Protein AF-A0A7J6T5X6-F1 (afdb_monomer_lite)

Organism: Perkinsus olseni (NCBI:txid32597)

Radius of gyration: 28.52 Å; chains: 1; bounding box: 57×106×57 Å

Secondary structure (DSSP, 8-state):
------------------PPEEEEEEEEEETTEE--GGGHHHHHHHTT----HHHHHHHHHS-EEEEGGGTEEEEEEETTTB-HHHHHHHHHHHHHHHT-EEEEEE-GGGT----S--SSS-TTGGG-HHHHHTTHHHHHHHHGGG--S-------SS---TTSTTTGGGGGTS----EEEEE-TTS-EEEEE--

InterPro domains:
  IPR036852 Peptidase S8/S53 domain superfamily [SSF52743] (63-169)

Sequence (195 aa):
MRISTIPVFSLASLIGASTPTTDTIVSIKSGTHDVDIRRLPQMLRNAGMIPDQKIASFLDTVEITALEYVHSQVVQTLASAIDSDALCKFVTVASSKLSLQSECGEDISGQVQFDDDLDVDDPDARYQKHWKWMDMGEVWQLALPHVTREVKLAVLDSGIDWADRDFAPLKRTLRRRRVVATWMEDGTFSRTRRI

Foldseek 3Di:
DDDDDDPPPPPPDPPPPPQDFWKKKKFKDDPPDTDDLLCLCVLCVVLVHHADPLVNVQSVPWDWDDPPVVRIIITGDGPVRAHQVNSQVRVVVSCVSNVMDMDMDIPCVVVPPDDLDLVDPDPCSSVVVVCVVVNVSVVCVVCVVVPPDDDDDDDDDPDDDCVDPVNVVVVVVPDDQPFDWDQDPVRDTDTDRDD

Structure (mmCIF, N/CA/C/O backbone):
data_AF-A0A7J6T5X6-F1
#
_entry.id   AF-A0A7J6T5X6-F1
#
loop_
_atom_site.group_PDB
_atom_site.id
_atom_site.type_symbol
_atom_site.label_atom_id
_atom_site.label_alt_id
_atom_site.label_comp_id
_atom_site.label_asym_id
_atom_site.label_entity_id
_atom_site.label_seq_id
_atom_site.pdbx_PDB_ins_code
_atom_site.Cartn_x
_atom_site.Cartn_y
_atom_site.Cartn_z
_atom_site.occupancy
_atom_site.B_iso_or_equiv
_atom_site.auth_seq_id
_atom_site.auth_comp_id
_atom_site.auth_asym_id
_atom_site.auth_atom_id
_atom_site.pdbx_PDB_model_num
ATOM 1 N N . MET A 1 1 ? -28.324 67.724 0.651 1.00 30.80 1 MET A N 1
ATOM 2 C CA . MET A 1 1 ? -28.355 67.257 -0.751 1.00 30.80 1 MET A CA 1
ATOM 3 C C . MET A 1 1 ? -27.178 66.304 -0.932 1.00 30.80 1 MET A C 1
ATOM 5 O O . MET A 1 1 ? -26.057 66.719 -0.697 1.00 30.80 1 MET A O 1
ATOM 9 N N . ARG A 1 2 ? -27.483 65.033 -1.238 1.00 29.81 2 ARG A N 1
ATOM 10 C CA . ARG A 1 2 ? -26.593 63.882 -1.511 1.00 29.81 2 ARG A CA 1
ATOM 11 C C . ARG A 1 2 ? -25.606 63.456 -0.411 1.00 29.81 2 ARG A C 1
ATOM 13 O O . ARG A 1 2 ? -24.424 63.761 -0.439 1.00 29.81 2 ARG A O 1
ATOM 20 N N . ILE A 1 3 ? -26.130 62.623 0.487 1.00 35.59 3 ILE A N 1
ATOM 21 C CA . ILE A 1 3 ? -25.376 61.554 1.150 1.00 35.59 3 ILE A CA 1
ATOM 22 C C . ILE A 1 3 ? -25.027 60.532 0.056 1.00 35.59 3 ILE A C 1
ATOM 24 O O . ILE A 1 3 ? -25.925 60.029 -0.615 1.00 35.59 3 ILE A O 1
ATOM 28 N N . SER A 1 4 ? -23.743 60.267 -0.176 1.00 30.16 4 SER A N 1
ATOM 29 C CA . SER A 1 4 ? -23.284 59.121 -0.968 1.00 30.16 4 SER A CA 1
ATOM 30 C C . SER A 1 4 ? -22.487 58.215 -0.047 1.00 30.16 4 SER A C 1
ATOM 32 O O . SER A 1 4 ? -21.319 58.449 0.239 1.00 30.16 4 SER A O 1
ATOM 34 N N . THR A 1 5 ? -23.179 57.207 0.468 1.00 34.78 5 THR A N 1
ATOM 35 C CA . THR A 1 5 ? -22.608 56.025 1.106 1.00 34.78 5 THR A CA 1
ATOM 36 C C . THR A 1 5 ? -21.855 55.220 0.056 1.00 34.78 5 THR A C 1
ATOM 38 O O . THR A 1 5 ? -22.472 54.653 -0.844 1.00 34.78 5 THR A O 1
ATOM 41 N N . ILE A 1 6 ? -20.531 55.167 0.172 1.00 34.22 6 ILE A N 1
ATOM 42 C CA . ILE A 1 6 ? -19.707 54.166 -0.507 1.00 34.22 6 ILE A CA 1
ATOM 43 C C . ILE A 1 6 ? -19.659 52.957 0.437 1.00 34.22 6 ILE A C 1
ATOM 45 O O . ILE A 1 6 ? -19.122 53.095 1.539 1.00 34.22 6 ILE A O 1
ATOM 49 N N . PRO A 1 7 ? -20.221 51.790 0.079 1.00 34.72 7 PRO A N 1
ATOM 50 C CA . PRO A 1 7 ? -19.958 50.582 0.835 1.00 34.72 7 PRO A CA 1
ATOM 51 C C . PRO A 1 7 ? -18.508 50.187 0.562 1.00 34.72 7 PRO A C 1
ATOM 53 O O . PRO A 1 7 ? -18.144 49.799 -0.548 1.00 34.72 7 PRO A O 1
ATOM 56 N N . VAL A 1 8 ? -17.669 50.311 1.587 1.00 31.62 8 VAL A N 1
ATOM 57 C CA . VAL A 1 8 ? -16.388 49.613 1.639 1.00 31.62 8 VAL A CA 1
ATOM 58 C C . VAL A 1 8 ? -16.733 48.128 1.690 1.00 31.62 8 VAL A C 1
ATOM 60 O O . VAL A 1 8 ? -17.045 47.588 2.750 1.00 31.62 8 VAL A O 1
ATOM 63 N N . PHE A 1 9 ? -16.741 47.472 0.529 1.00 29.73 9 PHE A N 1
ATOM 64 C CA . PHE A 1 9 ? -16.653 46.020 0.453 1.00 29.73 9 PHE A CA 1
ATOM 65 C C . PHE A 1 9 ? -15.278 45.640 0.995 1.00 29.73 9 PHE A C 1
ATOM 67 O O . PHE A 1 9 ? -14.292 45.563 0.266 1.00 29.73 9 PHE A O 1
ATOM 74 N N . SER A 1 10 ? -15.206 45.471 2.313 1.00 30.78 10 SER A N 1
ATOM 75 C 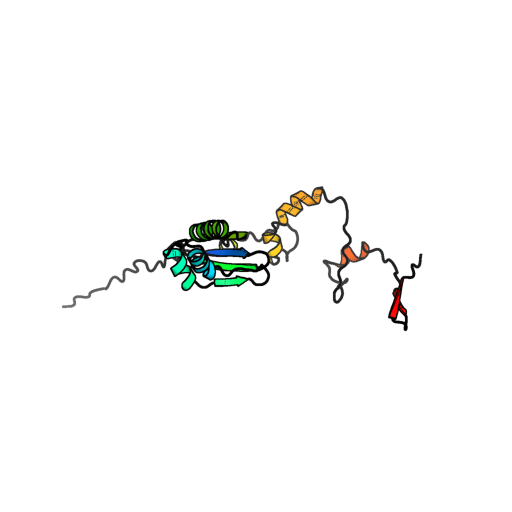CA . SER A 1 10 ? -14.092 44.793 2.944 1.00 30.78 10 SER A CA 1
ATOM 76 C C . SER A 1 10 ? -14.162 43.346 2.465 1.00 30.78 10 SER A C 1
ATOM 78 O O . SER A 1 10 ? -15.004 42.575 2.927 1.00 30.78 10 SER A O 1
ATOM 80 N N . LEU A 1 11 ? -13.313 42.996 1.493 1.00 30.86 11 LEU A N 1
ATOM 81 C CA . LEU A 1 11 ? -12.904 41.621 1.203 1.00 30.86 11 LEU A CA 1
ATOM 82 C C . LEU A 1 11 ? -12.130 41.094 2.428 1.00 30.86 11 LEU A C 1
ATOM 84 O O . LEU A 1 11 ? -10.931 40.837 2.386 1.00 30.86 11 LEU A O 1
ATOM 88 N N . ALA A 1 12 ? -12.812 40.997 3.565 1.00 30.41 12 ALA A N 1
ATOM 89 C CA . ALA A 1 12 ? -12.310 40.321 4.737 1.00 30.41 12 ALA A CA 1
ATOM 90 C C . ALA A 1 12 ? -12.535 38.826 4.510 1.00 30.41 12 ALA A C 1
ATOM 92 O O . ALA A 1 12 ? -13.627 38.303 4.706 1.00 30.41 12 ALA A O 1
ATOM 93 N N . SER A 1 13 ? -11.468 38.170 4.062 1.00 32.34 13 SER A N 1
ATOM 94 C CA . SER A 1 13 ? -11.168 36.778 4.384 1.00 32.34 13 SER A CA 1
ATOM 95 C C . SER A 1 13 ? -12.252 35.747 4.062 1.00 32.34 13 SER A C 1
ATOM 97 O O . SER A 1 13 ? -12.704 35.013 4.932 1.00 32.34 13 SER A O 1
ATOM 99 N N . LEU A 1 14 ? -12.533 35.564 2.772 1.00 29.58 14 LEU A N 1
ATOM 100 C CA . LEU A 1 14 ? -12.745 34.213 2.238 1.00 29.58 14 LEU A CA 1
ATOM 101 C C . LEU A 1 14 ? -11.379 33.616 1.869 1.00 29.58 14 LEU A C 1
ATOM 103 O O . LEU A 1 14 ? -11.137 33.193 0.744 1.00 29.58 14 LEU A O 1
ATOM 107 N N . ILE A 1 15 ? -10.462 33.602 2.839 1.00 31.55 15 ILE A N 1
ATOM 108 C CA . ILE A 1 15 ? -9.437 32.567 2.867 1.00 31.55 15 ILE A CA 1
ATOM 109 C C . ILE A 1 15 ? -10.215 31.360 3.366 1.00 31.55 15 ILE A C 1
ATOM 111 O O . ILE A 1 15 ? -10.399 31.180 4.569 1.00 31.55 15 ILE A O 1
ATOM 115 N N . GLY A 1 16 ? -10.762 30.584 2.431 1.00 31.61 16 GLY A N 1
ATOM 116 C CA . GLY A 1 16 ? -11.035 29.190 2.720 1.00 31.61 16 GLY A CA 1
ATOM 117 C C . GLY A 1 16 ? -9.695 28.617 3.139 1.00 31.61 16 GLY A C 1
ATOM 118 O O . GLY A 1 16 ? -8.850 28.351 2.290 1.00 31.61 16 GLY A O 1
ATOM 119 N N . ALA A 1 17 ? -9.456 28.536 4.447 1.00 31.77 17 ALA A N 1
ATOM 120 C CA . ALA A 1 17 ? -8.435 27.663 4.972 1.00 31.77 17 ALA A CA 1
ATOM 121 C C . ALA A 1 17 ? -8.877 26.281 4.506 1.00 31.77 17 ALA A C 1
ATOM 123 O O . ALA A 1 17 ? -9.771 25.678 5.097 1.00 31.77 17 ALA A O 1
ATOM 124 N N . SER A 1 18 ? -8.347 25.844 3.365 1.00 33.41 18 SER A N 1
ATOM 125 C CA . SER A 1 18 ? -8.392 24.457 2.956 1.00 33.41 18 SER A CA 1
ATOM 126 C C . SER A 1 18 ? -7.649 23.723 4.059 1.00 33.41 18 SER A C 1
ATOM 128 O O . SER A 1 18 ? -6.421 23.658 4.055 1.00 33.41 18 SER A O 1
ATOM 130 N N . THR A 1 19 ? -8.381 23.288 5.085 1.00 42.16 19 THR A N 1
ATOM 131 C CA . THR A 1 19 ? -7.859 22.319 6.036 1.00 42.16 19 THR A CA 1
ATOM 132 C C . THR A 1 19 ? -7.381 21.158 5.180 1.00 42.16 19 THR A C 1
ATOM 134 O O . THR A 1 19 ? -8.200 20.659 4.403 1.00 42.16 19 THR A O 1
ATOM 137 N N . PRO A 1 20 ? -6.088 20.803 5.220 1.00 52.34 20 PRO A N 1
ATOM 138 C CA . PRO A 1 20 ? -5.569 19.763 4.351 1.00 52.34 20 PRO A CA 1
ATOM 139 C C . PRO A 1 20 ? -6.393 18.499 4.602 1.00 52.34 20 PRO A C 1
ATOM 141 O O . PRO A 1 20 ? -6.470 18.020 5.734 1.00 52.34 20 PRO A O 1
ATOM 144 N N . THR A 1 21 ? -7.096 18.032 3.570 1.00 55.06 21 THR A N 1
ATOM 145 C CA . THR A 1 21 ? -7.598 16.661 3.536 1.00 55.06 21 THR A CA 1
ATOM 146 C C . THR A 1 21 ? -6.375 15.783 3.380 1.00 55.06 21 THR A C 1
ATOM 148 O O . THR A 1 21 ? -5.606 15.969 2.435 1.00 55.06 21 THR A O 1
ATOM 151 N N . THR A 1 22 ? -6.169 14.882 4.325 1.00 69.44 22 THR A N 1
ATOM 152 C CA . THR A 1 22 ? -5.096 13.897 4.272 1.00 69.44 22 THR A CA 1
ATOM 153 C C . THR A 1 22 ? -5.745 12.536 4.171 1.00 69.44 22 THR A C 1
ATOM 155 O O . THR A 1 22 ? -6.665 12.205 4.918 1.00 69.44 22 THR A O 1
ATOM 158 N N . ASP A 1 23 ? -5.315 11.752 3.202 1.00 82.50 23 ASP A N 1
ATOM 159 C CA . ASP A 1 23 ? -5.794 10.389 3.069 1.00 82.50 23 ASP A CA 1
ATOM 160 C C . ASP A 1 23 ? -5.061 9.524 4.104 1.00 82.50 23 ASP A C 1
ATOM 162 O O . ASP A 1 23 ? -3.901 9.765 4.421 1.00 82.50 23 ASP A O 1
ATOM 166 N N . THR A 1 24 ? -5.738 8.544 4.694 1.00 84.12 24 THR A N 1
ATOM 167 C CA . THR A 1 24 ? -5.127 7.562 5.598 1.00 84.12 24 THR A CA 1
ATOM 168 C C . THR A 1 24 ? -5.343 6.182 5.015 1.00 84.12 24 THR A C 1
ATOM 170 O O . THR A 1 24 ? -6.481 5.756 4.811 1.00 84.12 24 THR A O 1
ATOM 173 N N . ILE A 1 25 ? -4.253 5.465 4.762 1.00 85.50 25 ILE A N 1
ATOM 174 C CA . ILE A 1 25 ? -4.289 4.092 4.269 1.00 85.50 25 ILE A CA 1
ATOM 175 C C . ILE A 1 25 ? -4.360 3.154 5.466 1.00 85.50 25 ILE A C 1
ATOM 177 O O . ILE A 1 25 ? -3.556 3.238 6.394 1.00 85.50 25 ILE A O 1
ATOM 181 N N . VAL A 1 26 ? -5.315 2.232 5.426 1.00 86.19 26 VAL A N 1
ATOM 182 C CA . VAL A 1 26 ? -5.559 1.248 6.475 1.00 86.19 26 VAL A CA 1
ATOM 183 C C . VAL A 1 26 ? -5.694 -0.145 5.870 1.00 86.19 26 VAL A C 1
ATOM 185 O O . VAL A 1 26 ? -6.572 -0.390 5.046 1.00 86.19 26 VAL A O 1
ATOM 188 N N . SER A 1 27 ? -4.876 -1.088 6.326 1.00 90.19 27 SER A N 1
ATOM 189 C CA . SER A 1 27 ? -5.046 -2.521 6.073 1.00 90.19 27 SER A CA 1
ATOM 190 C C . SER A 1 27 ? -5.386 -3.224 7.381 1.00 90.19 27 SER A C 1
ATOM 192 O O . SER A 1 27 ? -4.737 -2.996 8.399 1.00 90.19 27 SER A O 1
ATOM 194 N N . ILE A 1 28 ? -6.419 -4.069 7.382 1.00 90.94 28 ILE A N 1
ATOM 195 C CA . ILE A 1 28 ? -6.827 -4.852 8.555 1.00 90.94 28 ILE A CA 1
ATOM 196 C C . ILE A 1 28 ? -7.161 -6.260 8.084 1.00 90.94 28 ILE A C 1
ATOM 198 O O . ILE A 1 28 ? -7.949 -6.428 7.154 1.00 90.94 28 ILE A O 1
ATOM 202 N N . LYS A 1 29 ? -6.607 -7.275 8.748 1.00 90.56 29 LYS A N 1
ATOM 203 C CA . LYS A 1 29 ? -6.799 -8.682 8.398 1.00 90.56 29 LYS A CA 1
ATOM 204 C C . LYS A 1 29 ? -7.219 -9.534 9.586 1.00 90.56 29 LYS A C 1
ATOM 206 O O . LYS A 1 29 ? -6.681 -9.429 10.690 1.00 90.56 29 LYS A O 1
ATOM 211 N N . SER A 1 30 ? -8.155 -10.441 9.319 1.00 90.56 30 SER A N 1
ATOM 212 C CA . SER A 1 30 ? -8.512 -11.567 10.182 1.00 90.56 30 SER A CA 1
ATOM 213 C C . SER A 1 30 ? -8.076 -12.864 9.500 1.00 90.56 30 SER A C 1
ATOM 215 O O . SER A 1 30 ? -8.749 -13.388 8.605 1.00 90.56 30 SER A O 1
ATOM 217 N N . GLY A 1 31 ? -6.891 -13.355 9.870 1.00 87.62 31 GLY A N 1
ATOM 218 C CA . GLY A 1 31 ? -6.226 -14.420 9.119 1.00 87.62 31 GLY A CA 1
ATOM 219 C C . GLY A 1 31 ? -5.928 -13.959 7.690 1.00 87.62 31 GLY A C 1
ATOM 220 O O . GLY A 1 31 ? -5.160 -13.025 7.493 1.00 87.62 31 GLY A O 1
ATOM 221 N N . THR A 1 32 ? -6.553 -14.596 6.698 1.00 83.00 32 THR A N 1
ATOM 222 C CA . THR A 1 32 ? -6.400 -14.266 5.269 1.00 83.00 32 THR A CA 1
ATOM 223 C C . THR A 1 32 ? -7.483 -13.332 4.721 1.00 83.00 32 THR A C 1
ATOM 225 O O . THR A 1 32 ? -7.476 -13.057 3.526 1.00 83.00 32 THR A O 1
ATOM 228 N N . HIS A 1 33 ? -8.437 -12.892 5.547 1.00 88.19 33 HIS A N 1
ATOM 229 C CA . HIS A 1 33 ? -9.576 -12.087 5.100 1.00 88.19 33 HIS A CA 1
ATOM 230 C C . HIS A 1 33 ? -9.387 -10.619 5.454 1.00 88.19 33 HIS A C 1
ATOM 232 O O . HIS A 1 33 ? -9.092 -10.299 6.609 1.00 88.19 33 HIS A O 1
ATOM 238 N N . ASP A 1 34 ? -9.639 -9.744 4.486 1.00 88.69 34 ASP A N 1
ATOM 239 C CA . ASP A 1 34 ? -9.639 -8.302 4.702 1.00 88.69 34 ASP A CA 1
ATOM 240 C C . ASP A 1 34 ? -10.857 -7.885 5.536 1.00 88.69 34 ASP A C 1
ATOM 242 O O . ASP A 1 34 ? -11.972 -8.395 5.377 1.00 88.69 34 ASP A O 1
ATOM 246 N N . VAL A 1 35 ? -10.632 -6.957 6.462 1.00 92.75 35 VAL A N 1
ATOM 247 C CA . VAL A 1 35 ? -11.652 -6.424 7.363 1.00 92.75 35 VAL A CA 1
ATOM 248 C C . VAL A 1 35 ? -11.910 -4.967 7.010 1.00 92.75 35 VAL A C 1
ATOM 250 O O . VAL A 1 35 ? -11.031 -4.115 7.118 1.00 92.75 35 VAL A O 1
ATOM 253 N N . ASP A 1 36 ? -13.153 -4.676 6.635 1.00 93.75 36 ASP A N 1
ATOM 254 C CA . ASP A 1 36 ? -13.621 -3.302 6.460 1.00 93.75 36 ASP A CA 1
ATOM 255 C C . ASP A 1 36 ? -13.500 -2.535 7.790 1.00 93.75 36 ASP A C 1
ATOM 257 O O . ASP A 1 36 ? -14.009 -2.983 8.827 1.00 93.75 36 ASP A O 1
ATOM 261 N N . ILE A 1 37 ? -12.826 -1.383 7.766 1.00 94.88 37 ILE A N 1
ATOM 262 C CA . ILE A 1 37 ? -12.589 -0.550 8.952 1.00 94.88 37 ILE A CA 1
ATOM 263 C C . ILE A 1 37 ? -13.902 -0.101 9.617 1.00 94.88 37 ILE A C 1
ATOM 265 O O . ILE A 1 37 ? -13.965 -0.017 10.847 1.00 94.88 37 ILE A O 1
ATOM 269 N N . ARG A 1 38 ? -14.990 0.070 8.849 1.00 95.31 38 ARG A N 1
ATOM 270 C CA . ARG A 1 38 ? -16.336 0.394 9.363 1.00 95.31 38 ARG A CA 1
ATOM 271 C C . ARG A 1 38 ? -16.887 -0.684 10.287 1.00 95.31 38 ARG A C 1
ATOM 273 O O . ARG A 1 38 ? -17.771 -0.427 11.100 1.00 95.31 38 ARG A O 1
ATOM 280 N N . ARG A 1 39 ? -16.367 -1.912 10.204 1.00 95.69 39 ARG A N 1
ATOM 281 C CA . ARG A 1 39 ? -16.798 -3.024 11.060 1.00 95.69 39 ARG A CA 1
ATOM 282 C C . ARG A 1 39 ? -16.120 -3.012 12.425 1.00 95.69 39 ARG A C 1
ATOM 284 O O . ARG A 1 39 ? -16.672 -3.608 13.352 1.00 95.69 39 ARG A O 1
ATOM 291 N N . LEU A 1 40 ? -14.978 -2.331 12.586 1.00 95.69 40 LEU A N 1
ATOM 292 C CA . LEU A 1 40 ? -14.228 -2.321 13.847 1.00 95.69 40 LEU A CA 1
ATOM 293 C C . LEU A 1 40 ? -15.070 -1.864 15.051 1.00 95.69 40 LEU A C 1
ATOM 295 O O . LEU A 1 40 ? -15.053 -2.576 16.060 1.00 95.69 40 LEU A O 1
ATOM 299 N N . PRO A 1 41 ? -15.854 -0.763 14.991 1.00 96.88 41 PRO A N 1
ATOM 300 C CA . PRO A 1 41 ? -16.699 -0.365 16.115 1.00 96.88 41 PRO A CA 1
ATOM 301 C C . PRO A 1 41 ? -17.682 -1.460 16.543 1.00 96.88 41 PRO A C 1
ATOM 303 O O . PRO A 1 41 ? -17.812 -1.736 17.735 1.00 96.88 41 PRO A O 1
ATOM 306 N N . GLN A 1 42 ? -18.344 -2.128 15.593 1.00 96.50 42 GLN A N 1
ATOM 307 C CA . GLN A 1 42 ? -19.289 -3.200 15.915 1.00 96.50 42 GLN A CA 1
ATOM 308 C C . GLN A 1 42 ? -18.580 -4.455 16.439 1.00 96.50 42 GLN A C 1
ATOM 310 O O . GLN A 1 42 ? -19.071 -5.091 17.368 1.00 96.50 42 GLN A O 1
ATOM 315 N N . MET A 1 43 ? -17.411 -4.801 15.894 1.00 97.00 43 MET A N 1
ATOM 316 C CA . MET A 1 43 ? -16.603 -5.920 16.390 1.00 97.00 43 MET A CA 1
ATOM 317 C C . MET A 1 43 ? -16.145 -5.687 17.835 1.00 97.00 43 MET A C 1
ATOM 319 O O . MET A 1 43 ? -16.236 -6.601 18.652 1.00 97.00 43 MET A O 1
ATOM 323 N N . LEU A 1 44 ? -15.738 -4.460 18.179 1.00 97.25 44 LEU A N 1
ATOM 324 C CA . LEU A 1 44 ? -15.412 -4.077 19.555 1.00 97.25 44 LEU A CA 1
ATOM 325 C C . LEU A 1 44 ? -16.619 -4.206 20.489 1.00 97.25 44 LEU A C 1
ATOM 327 O O . LEU A 1 44 ? -16.486 -4.791 21.563 1.00 97.25 44 LEU A O 1
ATOM 331 N N . ARG A 1 45 ? -17.803 -3.734 20.068 1.00 96.88 45 ARG A N 1
ATOM 332 C CA . ARG A 1 45 ? -19.046 -3.907 20.845 1.00 96.88 45 ARG A CA 1
ATOM 333 C C . ARG A 1 45 ? -19.359 -5.386 21.076 1.00 96.88 45 ARG A C 1
ATOM 335 O O . ARG A 1 45 ? -19.666 -5.772 22.199 1.00 96.88 45 ARG A O 1
ATOM 342 N N . ASN A 1 46 ? -19.221 -6.219 20.044 1.00 97.06 46 ASN A N 1
ATOM 343 C CA . ASN A 1 46 ? -19.431 -7.667 20.143 1.00 97.06 46 ASN A CA 1
ATOM 344 C C . ASN A 1 46 ? -18.427 -8.343 21.096 1.00 97.06 46 ASN A C 1
ATOM 346 O O . ASN A 1 46 ? -18.762 -9.342 21.725 1.00 97.06 46 ASN A O 1
ATOM 350 N N . ALA A 1 47 ? -17.222 -7.783 21.236 1.00 95.69 47 ALA A N 1
ATOM 351 C CA . ALA A 1 47 ? -16.205 -8.217 22.193 1.00 95.69 47 ALA A CA 1
ATOM 352 C C . ALA A 1 47 ? -16.384 -7.619 23.608 1.00 95.69 47 ALA A C 1
ATOM 354 O O . ALA A 1 47 ? -15.508 -7.779 24.457 1.00 95.69 47 ALA A O 1
ATOM 355 N N . GLY A 1 48 ? -17.492 -6.916 23.879 1.00 95.81 48 GLY A N 1
ATOM 356 C CA . GLY A 1 48 ? -17.779 -6.308 25.183 1.00 95.81 48 GLY A CA 1
ATOM 357 C C . GLY A 1 48 ? -17.011 -5.012 25.465 1.00 95.81 48 GLY A C 1
ATOM 358 O O . GLY A 1 48 ? -16.914 -4.599 26.619 1.00 95.81 48 GLY A O 1
ATOM 359 N N . MET A 1 49 ? -16.454 -4.367 24.437 1.00 95.00 49 MET A N 1
ATOM 360 C CA . MET A 1 49 ? -15.712 -3.110 24.554 1.00 95.00 49 MET A CA 1
A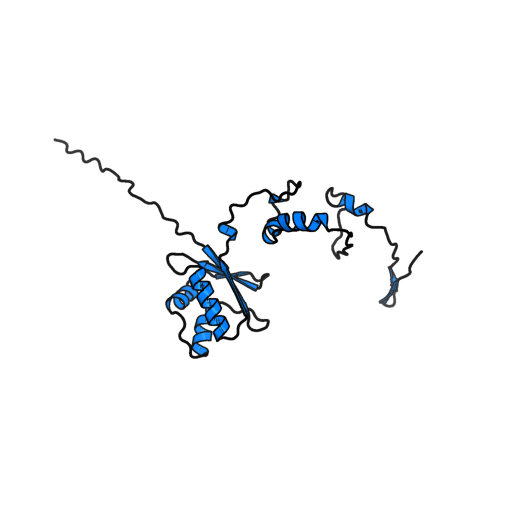TOM 361 C C . MET A 1 49 ? -16.539 -1.925 24.053 1.00 95.00 49 MET A C 1
ATOM 363 O O . MET A 1 49 ? -17.402 -2.058 23.185 1.00 95.00 49 MET A O 1
ATOM 367 N N . ILE A 1 50 ? -16.252 -0.738 24.586 1.00 94.38 50 ILE A N 1
ATOM 368 C CA . ILE A 1 50 ? -16.890 0.510 24.160 1.00 94.38 50 ILE A CA 1
ATOM 369 C C . ILE A 1 50 ? -15.955 1.192 23.148 1.00 94.38 50 ILE A C 1
ATOM 371 O O . ILE A 1 50 ? -14.867 1.612 23.548 1.00 94.38 50 ILE A O 1
ATOM 375 N N . PRO A 1 51 ? -16.319 1.280 21.853 1.00 93.12 51 PRO A N 1
ATOM 376 C CA . PRO A 1 51 ? -15.504 1.983 20.866 1.00 93.12 51 PRO A CA 1
ATOM 377 C C . PRO A 1 51 ? -15.545 3.498 21.100 1.00 93.12 51 PRO A C 1
ATOM 379 O O . PRO A 1 51 ? -16.515 4.021 21.653 1.00 93.12 51 PRO A O 1
ATOM 382 N N . ASP A 1 52 ? -14.517 4.208 20.630 1.00 94.12 52 ASP A N 1
ATOM 383 C CA . ASP A 1 52 ? -14.536 5.670 20.587 1.00 94.12 52 ASP A CA 1
ATOM 384 C C . ASP A 1 52 ? -15.723 6.137 19.731 1.00 94.12 52 ASP A C 1
ATOM 386 O O . ASP A 1 52 ? -15.810 5.840 18.538 1.00 94.12 52 ASP A O 1
ATOM 390 N N . GLN A 1 53 ? -16.665 6.843 20.356 1.00 92.81 53 GLN A N 1
ATOM 391 C CA . GLN A 1 53 ? -17.918 7.213 19.708 1.00 92.81 53 GLN A CA 1
ATOM 392 C C . GLN A 1 53 ? -17.719 8.281 18.623 1.00 92.81 53 GLN A C 1
ATOM 394 O O . GLN A 1 53 ? -18.487 8.312 17.660 1.00 92.81 53 GLN A O 1
ATOM 399 N N . LYS A 1 54 ? -16.689 9.130 18.747 1.00 93.31 54 LYS A N 1
ATOM 400 C CA . LYS A 1 54 ? -16.354 10.139 17.738 1.00 93.31 54 LYS A CA 1
ATOM 401 C C . LYS A 1 54 ? -15.818 9.451 16.483 1.00 93.31 54 LYS A C 1
ATOM 403 O O . LYS A 1 54 ? -16.294 9.748 15.392 1.00 93.31 54 LYS A O 1
ATOM 408 N N . ILE A 1 55 ? -14.908 8.487 16.641 1.00 93.56 55 ILE A N 1
ATOM 409 C CA . ILE A 1 55 ? -14.357 7.712 15.516 1.00 93.56 55 ILE A CA 1
ATOM 410 C C . ILE A 1 55 ? -15.414 6.790 14.905 1.00 93.56 55 ILE A C 1
ATOM 412 O O . ILE A 1 55 ? -15.510 6.711 13.687 1.00 93.56 55 ILE A O 1
ATOM 416 N N . ALA A 1 56 ? -16.256 6.143 15.716 1.00 93.50 56 ALA A N 1
ATOM 417 C CA . ALA A 1 56 ? -17.348 5.319 15.199 1.00 93.50 56 ALA A CA 1
ATOM 418 C C . ALA A 1 56 ? -18.306 6.134 14.312 1.00 93.50 56 ALA A C 1
ATOM 420 O O . ALA A 1 56 ? -18.591 5.733 13.190 1.00 93.50 56 ALA A O 1
ATOM 421 N N . SER A 1 57 ? -18.727 7.315 14.779 1.00 93.38 57 SER A N 1
ATOM 422 C CA . SER A 1 57 ? -19.617 8.198 14.007 1.00 93.38 57 SER A CA 1
ATOM 423 C C . SER A 1 57 ? -18.937 8.753 12.747 1.00 93.38 57 SER A C 1
ATOM 425 O O . SER A 1 57 ? -19.579 8.943 11.717 1.00 93.38 57 SER A O 1
ATOM 427 N N . PHE A 1 58 ? -17.627 9.007 12.817 1.00 92.88 58 PHE A N 1
ATOM 428 C CA . PHE A 1 58 ? -16.827 9.388 11.656 1.00 92.88 58 PHE A CA 1
ATOM 429 C C . PHE A 1 58 ? -16.799 8.269 10.605 1.00 92.88 58 PHE A C 1
ATOM 431 O O . PHE A 1 58 ? -17.132 8.519 9.452 1.00 92.88 58 PHE A O 1
ATOM 438 N N . LEU A 1 59 ? -16.501 7.027 11.000 1.00 93.38 59 LEU A N 1
ATOM 439 C CA . LEU A 1 59 ? -16.436 5.879 10.086 1.00 93.38 59 LEU A CA 1
ATOM 440 C C . LEU A 1 59 ? -17.778 5.551 9.410 1.00 93.38 59 LEU A C 1
ATOM 442 O O . LEU A 1 59 ? -17.782 5.056 8.283 1.00 93.38 59 LEU A O 1
ATOM 446 N N . ASP A 1 60 ? -18.901 5.857 10.063 1.00 90.44 60 ASP A N 1
ATOM 447 C CA . ASP A 1 60 ? -20.243 5.684 9.490 1.00 90.44 60 ASP A CA 1
ATOM 448 C C . ASP A 1 60 ? -20.541 6.670 8.346 1.00 90.44 60 ASP A C 1
ATOM 450 O O . ASP A 1 60 ? -21.427 6.418 7.529 1.00 90.44 60 ASP A O 1
ATOM 454 N N . THR A 1 61 ? -19.832 7.801 8.290 1.00 88.31 61 THR A N 1
ATOM 455 C CA . THR A 1 61 ? -20.147 8.916 7.378 1.00 88.31 61 THR A CA 1
ATOM 456 C C . THR A 1 61 ? -19.043 9.227 6.377 1.00 88.31 61 THR A C 1
ATOM 458 O O . THR A 1 61 ? -19.327 9.793 5.323 1.00 88.31 61 THR A O 1
ATOM 461 N N . VAL A 1 62 ? -17.799 8.861 6.684 1.00 88.69 62 VAL A N 1
ATOM 462 C CA . VAL A 1 62 ? -16.641 9.148 5.840 1.00 88.69 62 VAL A CA 1
ATOM 463 C C . VAL A 1 62 ? -16.641 8.308 4.559 1.00 88.69 62 VAL A C 1
ATOM 465 O O . VAL A 1 62 ? -17.030 7.130 4.536 1.00 88.69 62 VAL A O 1
ATOM 468 N N . GLU A 1 63 ? -16.172 8.923 3.475 1.00 84.12 63 GLU A N 1
ATOM 469 C CA . GLU A 1 63 ? -15.872 8.217 2.238 1.00 84.12 63 GLU A CA 1
ATOM 470 C C . GLU A 1 63 ? -14.659 7.300 2.447 1.00 84.12 63 GLU A C 1
ATOM 472 O O . GLU A 1 63 ? -13.621 7.713 2.969 1.00 84.12 63 GLU A O 1
ATOM 477 N N . ILE A 1 64 ? -14.821 6.029 2.075 1.00 87.56 64 ILE A N 1
ATOM 478 C CA . ILE A 1 64 ? -13.770 5.014 2.177 1.00 87.56 64 ILE A CA 1
ATOM 479 C C . ILE A 1 64 ? -13.677 4.308 0.840 1.00 87.56 64 ILE A C 1
ATOM 481 O O . ILE A 1 64 ? -14.658 3.709 0.387 1.00 87.56 64 ILE A O 1
ATOM 485 N N . THR A 1 65 ? -12.488 4.353 0.253 1.00 84.25 65 THR A N 1
ATOM 486 C CA . THR A 1 65 ? -12.183 3.717 -1.026 1.00 84.25 65 THR A CA 1
ATOM 487 C C . THR A 1 65 ? -11.398 2.442 -0.771 1.00 84.25 65 THR A C 1
ATOM 489 O O . THR A 1 65 ? -10.324 2.472 -0.174 1.00 84.25 65 THR A O 1
ATOM 492 N N . ALA A 1 66 ? -11.923 1.305 -1.221 1.00 79.38 66 ALA A N 1
ATOM 493 C CA . ALA A 1 66 ? -11.201 0.042 -1.154 1.00 79.38 66 ALA A CA 1
ATOM 494 C C . ALA A 1 66 ? -10.140 -0.027 -2.263 1.00 79.38 66 ALA A C 1
ATOM 496 O O . ALA A 1 66 ? -10.428 0.222 -3.433 1.00 79.38 66 ALA A O 1
ATOM 497 N N . LEU A 1 67 ? -8.920 -0.408 -1.897 1.00 72.38 67 LEU A N 1
ATOM 498 C CA . LEU A 1 67 ? -7.823 -0.688 -2.813 1.00 72.38 67 LEU A CA 1
ATOM 499 C C . LEU A 1 67 ? -7.660 -2.208 -2.937 1.00 72.38 67 LEU A C 1
ATOM 501 O O . LEU A 1 67 ? -6.813 -2.813 -2.278 1.00 72.38 67 LEU A O 1
ATOM 505 N N . GLU A 1 68 ? -8.496 -2.828 -3.773 1.00 67.06 68 GLU A N 1
ATOM 506 C CA . GLU A 1 68 ? -8.636 -4.293 -3.867 1.00 67.06 68 GLU A CA 1
ATOM 507 C C . GLU A 1 68 ? -7.303 -5.027 -4.094 1.00 67.06 68 GLU A C 1
ATOM 509 O O . GLU A 1 68 ? -7.049 -6.054 -3.473 1.00 67.06 68 GLU A O 1
ATOM 514 N N . TYR A 1 69 ? -6.417 -4.478 -4.932 1.00 56.47 69 TYR A N 1
ATOM 515 C CA . TYR A 1 69 ? -5.143 -5.119 -5.288 1.00 56.47 69 TYR A CA 1
ATOM 516 C C . TYR A 1 69 ? -4.087 -5.097 -4.179 1.00 56.47 69 TYR A C 1
ATOM 518 O O . TYR A 1 69 ? -3.191 -5.937 -4.176 1.00 56.47 69 TYR A O 1
ATOM 526 N N . VAL A 1 70 ? -4.166 -4.136 -3.258 1.00 65.56 70 VAL A N 1
ATOM 527 C CA . VAL A 1 70 ? -3.203 -3.982 -2.153 1.00 65.56 70 VAL A CA 1
ATOM 528 C C . VAL A 1 70 ? -3.819 -4.317 -0.796 1.00 65.56 70 VAL A C 1
ATOM 530 O O . VAL A 1 70 ? -3.159 -4.141 0.222 1.00 65.56 70 VAL A O 1
ATOM 533 N N . HIS A 1 71 ? -5.049 -4.847 -0.772 1.00 75.94 71 HIS A N 1
ATOM 534 C CA . HIS A 1 71 ? -5.733 -5.294 0.447 1.00 75.94 71 HIS A CA 1
ATOM 535 C C . HIS A 1 71 ? -5.805 -4.203 1.535 1.00 75.94 71 HIS A C 1
ATOM 537 O O . HIS A 1 71 ? -5.587 -4.460 2.724 1.00 75.94 71 HIS A O 1
ATOM 543 N N . SER A 1 72 ? -6.096 -2.972 1.106 1.00 82.94 72 SER A N 1
ATOM 544 C CA . SER A 1 72 ? -6.110 -1.769 1.947 1.00 82.94 72 SER A CA 1
ATOM 545 C C . SER A 1 72 ? -7.318 -0.886 1.643 1.00 82.94 72 SER A C 1
ATOM 547 O O . SER A 1 72 ? -8.027 -1.079 0.658 1.00 82.94 72 SER A O 1
ATOM 549 N N . GLN A 1 73 ? -7.565 0.089 2.507 1.00 88.56 73 GLN A N 1
ATOM 550 C CA . GLN A 1 73 ? -8.660 1.046 2.426 1.00 88.56 73 GLN A CA 1
ATOM 551 C C . GLN A 1 73 ? -8.102 2.450 2.623 1.00 88.56 73 GLN A C 1
ATOM 553 O O . GLN A 1 73 ? -7.323 2.668 3.546 1.00 88.56 73 GLN A O 1
ATOM 558 N N . VAL A 1 74 ? -8.510 3.391 1.780 1.00 86.50 74 VAL A N 1
ATOM 559 C CA . VAL A 1 74 ? -8.198 4.811 1.944 1.00 86.50 74 VAL A CA 1
ATOM 560 C C . VAL A 1 74 ? -9.363 5.480 2.649 1.00 86.50 74 VAL A C 1
ATOM 562 O O . VAL A 1 74 ? -10.498 5.387 2.182 1.00 86.50 74 VAL A O 1
ATOM 565 N N . VAL A 1 75 ? -9.082 6.140 3.765 1.00 87.19 75 VAL A N 1
ATOM 566 C CA . VAL A 1 75 ? -10.043 6.917 4.547 1.00 87.19 75 VAL A CA 1
ATOM 567 C C . VAL A 1 75 ? -9.669 8.387 4.428 1.00 87.19 75 VAL A C 1
ATOM 569 O O . VAL A 1 75 ? -8.563 8.761 4.806 1.00 87.19 75 VAL A O 1
ATOM 572 N N . GLN A 1 76 ? -10.584 9.224 3.943 1.00 86.06 76 GLN A N 1
ATOM 573 C CA . GLN A 1 76 ? -10.356 10.671 3.910 1.00 86.06 76 GLN A CA 1
ATOM 574 C C . GLN A 1 76 ? -10.389 11.242 5.330 1.00 86.06 76 GLN A C 1
ATOM 576 O O . GLN A 1 76 ? -11.446 11.319 5.960 1.00 86.06 76 GLN A O 1
ATOM 581 N N . THR A 1 77 ? -9.233 11.652 5.843 1.00 79.62 77 THR A N 1
ATOM 582 C CA . THR A 1 77 ? -9.093 12.283 7.158 1.00 79.62 77 THR A CA 1
ATOM 583 C C . THR A 1 77 ? -8.940 13.795 7.046 1.00 79.62 77 THR A C 1
ATOM 585 O O . THR A 1 77 ? -8.602 14.363 6.006 1.00 79.62 77 THR A O 1
ATOM 588 N N . LEU A 1 78 ? -9.277 14.478 8.136 1.00 75.69 78 LEU A N 1
ATOM 589 C CA . LEU A 1 78 ? -9.302 15.932 8.226 1.00 75.69 78 LEU A CA 1
ATOM 590 C C . LEU A 1 78 ? -8.902 16.323 9.642 1.00 75.69 78 LEU A C 1
ATOM 592 O O . LEU A 1 78 ? -9.556 15.908 10.600 1.00 75.69 78 LEU A O 1
ATOM 596 N N . ALA A 1 79 ? -7.910 17.202 9.783 1.00 64.31 79 ALA A N 1
ATOM 597 C CA . ALA A 1 79 ? -7.443 17.677 11.091 1.00 64.31 79 ALA A CA 1
ATOM 598 C C . ALA A 1 79 ? -8.559 18.293 11.965 1.00 64.31 79 ALA A C 1
ATOM 600 O O . ALA A 1 79 ? -8.492 18.270 13.192 1.00 64.31 79 ALA A O 1
ATOM 601 N N . SER A 1 80 ? -9.614 18.833 11.346 1.00 68.94 80 SER A N 1
ATOM 602 C CA . SER A 1 80 ? -10.781 19.397 12.036 1.00 68.94 80 SER A CA 1
ATOM 603 C C . SER A 1 80 ? -11.807 18.353 12.506 1.00 68.94 80 SER A C 1
ATOM 605 O O . SER A 1 80 ? -12.679 18.685 13.311 1.00 68.94 80 SER A O 1
ATOM 607 N N . ALA A 1 81 ? -11.714 17.102 12.043 1.00 80.31 81 ALA A N 1
ATOM 608 C CA . ALA A 1 81 ? -12.616 16.007 12.389 1.00 80.31 81 ALA A CA 1
ATOM 609 C C . ALA A 1 81 ? -11.864 14.887 13.127 1.00 80.31 81 ALA A C 1
ATOM 611 O O . ALA A 1 81 ? -11.850 14.868 14.363 1.00 80.31 81 ALA A O 1
ATOM 612 N N . ILE A 1 82 ? -11.252 13.975 12.377 1.00 87.50 82 ILE A N 1
ATOM 613 C CA . ILE A 1 82 ? -10.375 12.894 12.830 1.00 87.50 82 ILE A CA 1
ATOM 614 C C . ILE A 1 82 ? -9.158 12.953 11.912 1.00 87.50 82 ILE A C 1
ATOM 616 O O . ILE A 1 82 ? -9.334 12.879 10.697 1.00 87.50 82 ILE A O 1
ATOM 620 N N . ASP A 1 83 ? -7.968 13.130 12.483 1.00 88.19 83 ASP A N 1
ATOM 621 C CA . ASP A 1 83 ? -6.701 13.073 11.753 1.00 88.19 83 ASP A CA 1
ATOM 622 C C . ASP A 1 83 ? -6.187 11.627 11.627 1.00 88.19 83 ASP A C 1
ATOM 624 O O . ASP A 1 83 ? -6.707 10.694 12.254 1.00 88.19 83 ASP A O 1
ATOM 628 N N . SER A 1 84 ? -5.163 11.454 10.788 1.00 86.19 84 SER A N 1
ATOM 629 C CA . SER A 1 84 ? -4.540 10.157 10.517 1.00 86.19 84 SER A CA 1
ATOM 630 C C . SER A 1 84 ? -4.017 9.487 11.792 1.00 86.19 84 SER A C 1
ATOM 632 O O . SER A 1 84 ? -4.292 8.312 12.033 1.00 86.19 84 SER A O 1
ATOM 634 N N . ASP A 1 85 ? -3.352 10.240 12.672 1.00 89.50 85 ASP A N 1
ATOM 635 C CA . ASP A 1 85 ? -2.798 9.717 13.926 1.00 89.50 85 ASP A CA 1
ATOM 636 C C . ASP A 1 85 ? -3.884 9.180 14.866 1.00 89.50 85 ASP A C 1
ATOM 638 O O . ASP A 1 85 ? -3.754 8.082 15.424 1.00 89.50 85 ASP A O 1
ATOM 642 N N . ALA A 1 86 ? -4.981 9.923 15.045 1.00 92.38 86 ALA A N 1
ATOM 643 C CA . ALA A 1 86 ? -6.104 9.483 15.861 1.00 92.38 86 ALA A CA 1
ATOM 644 C C . ALA A 1 86 ? -6.761 8.226 15.276 1.00 92.38 86 ALA A C 1
ATOM 646 O O . ALA A 1 86 ? -7.067 7.290 16.028 1.00 92.38 86 ALA A O 1
ATOM 647 N N . LEU A 1 87 ? -6.936 8.172 13.951 1.00 93.56 87 LEU A N 1
ATOM 648 C CA . LEU A 1 87 ? -7.487 7.005 13.267 1.00 93.56 87 LEU A CA 1
ATOM 649 C C . LEU A 1 87 ? -6.567 5.783 13.411 1.00 93.56 87 LEU A C 1
ATOM 651 O O . LEU A 1 87 ? -7.025 4.714 13.820 1.00 93.56 87 LEU A O 1
ATOM 655 N N . CYS A 1 88 ? -5.265 5.937 13.169 1.00 92.56 88 CYS A N 1
ATOM 656 C CA . CYS A 1 88 ? -4.293 4.852 13.275 1.00 92.56 88 CYS A CA 1
ATOM 657 C C . CYS A 1 88 ? -4.117 4.345 14.702 1.00 92.56 88 CYS A C 1
ATOM 659 O O . CYS A 1 88 ? -4.003 3.133 14.922 1.00 92.56 88 CYS A O 1
ATOM 661 N N . LYS A 1 89 ? -4.183 5.230 15.700 1.00 95.50 89 LYS A N 1
ATOM 662 C CA . LYS A 1 89 ? -4.207 4.826 17.108 1.00 95.50 89 LYS A CA 1
ATOM 663 C C . LYS A 1 89 ? -5.434 3.973 17.421 1.00 95.50 89 LYS A C 1
ATOM 665 O O . LYS A 1 89 ? -5.303 2.946 18.090 1.00 95.50 89 LYS A O 1
ATOM 670 N N . PHE A 1 90 ? -6.610 4.363 16.929 1.00 96.12 90 PHE A N 1
ATOM 671 C CA . PHE A 1 90 ? -7.825 3.569 17.093 1.00 96.12 90 PHE A CA 1
ATOM 672 C C . PHE A 1 90 ? -7.706 2.199 16.424 1.00 96.12 90 PHE A C 1
ATOM 674 O O . PHE A 1 90 ? -7.961 1.194 17.086 1.00 96.12 90 PHE A O 1
ATOM 681 N N . VAL A 1 91 ? -7.262 2.140 15.164 1.00 95.88 91 VAL A N 1
ATOM 682 C CA . VAL A 1 91 ? -7.071 0.879 14.427 1.00 95.88 91 VAL A CA 1
ATOM 683 C C . VAL A 1 91 ? -6.094 -0.038 15.158 1.00 95.88 91 VAL A C 1
ATOM 685 O O . VAL A 1 91 ? -6.397 -1.214 15.350 1.00 95.88 91 VAL A O 1
ATOM 688 N N . THR A 1 92 ? -4.965 0.492 15.628 1.00 94.19 92 THR A N 1
ATOM 689 C CA . THR A 1 92 ? -3.941 -0.282 16.347 1.00 94.19 92 THR A CA 1
ATOM 690 C C . THR A 1 92 ? -4.500 -0.882 17.638 1.00 94.19 92 THR A C 1
ATOM 692 O O . THR A 1 92 ? -4.350 -2.077 17.902 1.00 94.19 92 THR A O 1
ATOM 695 N N . VAL A 1 93 ? -5.191 -0.068 18.444 1.00 95.06 93 VAL A N 1
ATOM 696 C CA . VAL A 1 93 ? -5.795 -0.530 19.702 1.00 95.06 93 VAL A CA 1
ATOM 697 C C . VAL A 1 93 ? -6.903 -1.545 19.428 1.00 95.06 93 VAL A C 1
ATOM 699 O O . VAL A 1 93 ? -6.928 -2.600 20.062 1.00 95.06 93 VAL A O 1
ATOM 702 N N . ALA A 1 94 ? -7.797 -1.264 18.480 1.00 96.19 94 ALA A N 1
ATOM 703 C CA . ALA A 1 94 ? -8.899 -2.152 18.132 1.00 96.19 94 ALA A CA 1
ATOM 704 C C . ALA A 1 94 ? -8.393 -3.506 17.625 1.00 96.19 94 ALA A C 1
ATOM 706 O O . ALA A 1 94 ? -8.852 -4.550 18.087 1.00 96.19 94 ALA A O 1
ATOM 707 N N . SER A 1 95 ? -7.400 -3.492 16.737 1.00 95.00 95 SER A N 1
ATOM 708 C CA . SER A 1 95 ? -6.808 -4.698 16.161 1.00 95.00 95 SER A CA 1
ATOM 709 C C . SER A 1 95 ? -6.100 -5.534 17.218 1.00 95.00 95 SER A C 1
ATOM 711 O O . SER A 1 95 ? -6.329 -6.739 17.290 1.00 95.00 95 SER A O 1
ATOM 713 N N . SER A 1 96 ? -5.355 -4.902 18.130 1.00 94.75 96 SER A N 1
ATOM 714 C CA . SER A 1 96 ? -4.761 -5.592 19.281 1.00 94.75 96 SER A CA 1
ATOM 715 C C . SER A 1 96 ? -5.820 -6.278 20.152 1.00 94.75 96 SER A C 1
ATOM 717 O O . SER A 1 96 ? -5.670 -7.443 20.518 1.00 94.75 96 SER A O 1
ATOM 719 N N . LYS A 1 97 ? -6.928 -5.589 20.452 1.00 95.06 97 LYS A N 1
ATOM 720 C CA . LYS A 1 97 ? -8.025 -6.132 21.267 1.00 95.06 97 LYS A CA 1
ATOM 721 C C . LYS A 1 97 ? -8.791 -7.265 20.587 1.00 95.06 97 LYS A C 1
ATOM 723 O O . LYS A 1 97 ? -9.258 -8.172 21.271 1.00 95.06 97 LYS A O 1
ATOM 728 N N . LEU A 1 98 ? -8.918 -7.211 19.266 1.00 95.56 98 LEU A N 1
ATOM 729 C CA . LEU A 1 98 ? -9.657 -8.178 18.454 1.00 95.56 98 LEU A CA 1
ATOM 730 C C . LEU A 1 98 ? -8.763 -9.281 17.864 1.00 95.56 98 LEU A C 1
ATOM 732 O O . LEU A 1 98 ? -9.263 -10.133 17.135 1.00 95.56 98 LEU A O 1
ATOM 736 N N . SER A 1 99 ? -7.464 -9.291 18.190 1.00 95.00 99 SER A N 1
ATOM 737 C CA . SER A 1 99 ? -6.467 -10.214 17.621 1.00 95.00 99 SER A CA 1
ATOM 738 C C . SER A 1 99 ? -6.412 -10.175 16.084 1.00 95.00 99 SER A C 1
ATOM 740 O O . SER A 1 99 ? -6.335 -11.210 15.423 1.00 95.00 99 SER A O 1
ATOM 742 N N . LEU A 1 100 ? -6.472 -8.970 15.515 1.00 93.00 100 LEU A N 1
ATOM 743 C CA . LEU A 1 100 ? -6.350 -8.702 14.081 1.00 93.00 100 LEU A CA 1
ATOM 744 C C . LEU A 1 100 ? -4.930 -8.238 13.746 1.00 93.00 100 LEU A C 1
ATOM 746 O O . LEU A 1 100 ? -4.242 -7.651 14.582 1.00 93.00 100 LEU A O 1
ATOM 750 N N . GLN A 1 101 ? -4.510 -8.470 12.505 1.00 89.56 101 GLN A N 1
ATOM 751 C CA . GLN A 1 101 ? -3.316 -7.837 11.945 1.00 89.56 101 GLN A CA 1
ATOM 752 C C . GLN A 1 101 ? -3.725 -6.504 11.326 1.00 89.56 101 GLN A C 1
ATOM 754 O O . GLN A 1 101 ? -4.751 -6.449 10.651 1.00 89.56 101 GLN A O 1
ATOM 759 N N . SER A 1 102 ? -2.957 -5.440 11.550 1.00 87.88 102 SER A N 1
ATOM 760 C CA . SER A 1 102 ? -3.282 -4.132 10.985 1.00 87.88 102 SER A CA 1
ATOM 761 C C . SER A 1 102 ? -2.055 -3.302 10.658 1.00 87.88 102 SER A C 1
ATOM 763 O O . SER A 1 102 ? -1.117 -3.257 11.452 1.00 87.88 102 SER A O 1
ATOM 765 N N . GLU A 1 103 ? -2.140 -2.569 9.558 1.00 86.31 103 GLU A N 1
ATOM 766 C CA . GLU A 1 103 ? -1.223 -1.504 9.168 1.00 86.31 103 GLU A CA 1
ATOM 767 C C . GLU A 1 103 ? -2.042 -0.231 8.951 1.00 86.31 103 GLU A C 1
ATOM 769 O O . GLU A 1 103 ? -3.150 -0.279 8.414 1.00 86.31 103 GLU A O 1
ATOM 774 N N . CYS A 1 104 ? -1.535 0.905 9.418 1.00 83.62 104 CYS A N 1
ATOM 775 C CA . CYS A 1 104 ? -2.189 2.193 9.241 1.00 83.62 104 CYS A CA 1
ATOM 776 C C . CYS A 1 104 ? -1.139 3.287 9.117 1.00 83.62 104 CYS A C 1
ATOM 778 O O . CYS A 1 104 ? -0.184 3.307 9.896 1.00 83.62 104 CYS A O 1
ATOM 780 N N . GLY A 1 105 ? -1.328 4.189 8.163 1.00 82.50 105 GLY A N 1
ATOM 781 C CA . GLY A 1 105 ? -0.455 5.334 7.976 1.00 82.50 105 GLY A CA 1
ATOM 782 C C . GLY A 1 105 ? -1.127 6.426 7.163 1.00 82.50 105 GLY A C 1
ATOM 783 O O . GLY A 1 105 ? -2.050 6.168 6.391 1.00 82.50 105 GLY A O 1
ATOM 784 N N . GLU A 1 106 ? -0.655 7.654 7.346 1.00 80.06 106 GLU A N 1
ATOM 785 C CA . GLU A 1 106 ? -1.023 8.754 6.462 1.00 80.06 106 GLU A CA 1
ATOM 786 C C . GLU A 1 106 ? -0.557 8.445 5.038 1.00 80.06 106 GLU A C 1
ATOM 788 O O . GLU A 1 106 ? 0.572 7.999 4.814 1.00 80.06 106 GLU A O 1
ATOM 793 N N . ASP A 1 107 ? -1.437 8.685 4.077 1.00 69.44 107 ASP A N 1
ATOM 794 C CA . ASP A 1 107 ? -1.095 8.703 2.673 1.00 69.44 107 ASP A CA 1
ATOM 795 C C . ASP A 1 107 ? -0.290 9.970 2.376 1.00 69.44 107 ASP A C 1
ATOM 797 O O . ASP A 1 107 ? -0.788 11.024 1.971 1.00 69.44 107 ASP A O 1
ATOM 801 N N . ILE A 1 108 ? 1.011 9.852 2.591 1.00 59.31 108 ILE A N 1
ATOM 802 C CA . ILE A 1 108 ? 1.985 10.888 2.269 1.00 59.31 108 ILE A CA 1
ATOM 803 C C . ILE A 1 108 ? 2.087 11.157 0.760 1.00 59.31 108 ILE A C 1
ATOM 805 O O . ILE A 1 108 ? 2.754 12.115 0.372 1.00 59.31 108 ILE A O 1
ATOM 809 N N . SER A 1 109 ? 1.412 10.390 -0.109 1.00 51.88 109 SER A N 1
ATOM 810 C CA . SER A 1 109 ? 1.500 10.566 -1.565 1.00 51.88 109 SER A CA 1
ATOM 811 C C . SER A 1 109 ? 0.934 11.902 -2.079 1.00 51.88 109 SER A C 1
ATOM 813 O O . SER A 1 109 ? 1.249 12.296 -3.202 1.00 51.88 109 SER A O 1
ATOM 815 N N . GLY A 1 110 ? 0.192 12.649 -1.249 1.00 41.31 110 GLY A N 1
ATOM 816 C CA . GLY A 1 110 ? -0.221 14.033 -1.519 1.00 41.31 110 GLY A CA 1
ATOM 817 C C . GLY A 1 110 ? 0.719 15.129 -0.987 1.00 41.31 110 GLY A C 1
ATOM 818 O O . GLY A 1 110 ? 0.549 16.292 -1.350 1.00 41.31 110 GLY A O 1
ATOM 819 N N . GLN A 1 111 ? 1.697 14.791 -0.136 1.00 39.94 111 GLN A N 1
ATOM 820 C CA . GLN A 1 111 ? 2.628 15.746 0.493 1.00 39.94 111 GLN A CA 1
ATOM 821 C C . GLN A 1 111 ? 4.089 15.569 0.066 1.00 39.94 111 GLN A C 1
ATOM 823 O O . GLN A 1 111 ? 4.934 16.391 0.427 1.00 39.94 111 GLN A O 1
ATOM 828 N N . VAL A 1 112 ? 4.411 14.548 -0.731 1.00 37.75 112 VAL A N 1
ATOM 829 C CA . VAL A 1 112 ? 5.711 14.503 -1.400 1.00 37.75 112 VAL A CA 1
ATOM 830 C C . VAL A 1 112 ? 5.671 15.532 -2.521 1.00 37.75 112 VAL A C 1
ATOM 832 O O . VAL A 1 112 ? 5.040 15.334 -3.557 1.00 37.75 112 VAL A O 1
ATOM 835 N N . GLN A 1 113 ? 6.342 16.661 -2.311 1.00 37.34 113 GLN A N 1
ATOM 836 C CA . GLN A 1 113 ? 6.800 17.480 -3.419 1.00 37.34 113 GLN A CA 1
ATOM 837 C C . GLN A 1 113 ? 7.720 16.566 -4.235 1.00 37.34 113 GLN A C 1
ATOM 839 O O . GLN A 1 113 ? 8.831 16.264 -3.807 1.00 37.34 113 GLN A O 1
ATOM 844 N N . PHE A 1 114 ? 7.182 15.986 -5.309 1.00 41.09 114 PHE A N 1
ATOM 845 C CA . PHE A 1 114 ? 7.915 15.039 -6.133 1.00 41.09 114 PHE A CA 1
ATOM 846 C C . PHE A 1 114 ? 9.077 15.797 -6.760 1.00 41.09 114 PHE A C 1
ATOM 848 O O . PHE A 1 114 ? 8.871 16.677 -7.594 1.00 41.09 114 PHE A O 1
ATOM 855 N N . ASP A 1 115 ? 10.282 15.495 -6.294 1.00 47.31 115 ASP A N 1
ATOM 856 C CA . ASP A 1 115 ? 11.469 15.777 -7.074 1.00 47.31 115 ASP A CA 1
ATOM 857 C C . ASP A 1 115 ? 11.419 14.829 -8.277 1.00 47.31 115 ASP A C 1
ATOM 859 O O . ASP A 1 115 ? 11.258 13.616 -8.107 1.00 47.31 115 ASP A O 1
ATOM 863 N N . ASP A 1 116 ? 11.443 15.387 -9.485 1.00 53.31 116 ASP A N 1
ATOM 864 C CA . ASP A 1 116 ? 11.377 14.618 -10.735 1.00 53.31 116 ASP A CA 1
ATOM 865 C C . ASP A 1 116 ? 12.677 13.828 -10.983 1.00 53.31 116 ASP A C 1
ATOM 867 O O . ASP A 1 116 ? 12.752 13.035 -11.926 1.00 53.31 116 ASP A O 1
ATOM 871 N N . ASP A 1 117 ? 13.698 14.048 -10.153 1.00 57.28 117 ASP A N 1
ATOM 872 C CA . ASP A 1 117 ? 14.996 13.408 -10.262 1.00 57.28 117 ASP A CA 1
ATOM 873 C C . ASP A 1 117 ? 15.017 12.049 -9.539 1.00 57.28 117 ASP A C 1
ATOM 875 O O . ASP A 1 117 ? 14.896 11.949 -8.316 1.00 57.28 117 ASP A O 1
ATOM 879 N N . LEU A 1 118 ? 15.149 10.974 -10.321 1.00 59.81 118 LEU A N 1
ATOM 880 C CA . LEU A 1 118 ? 15.391 9.617 -9.819 1.00 59.81 118 LEU A CA 1
ATOM 881 C C . LEU A 1 118 ? 16.888 9.262 -9.819 1.00 59.81 118 LEU A C 1
ATOM 883 O O . LEU A 1 118 ? 17.219 8.091 -9.630 1.00 59.81 118 LEU A O 1
ATOM 887 N N . ASP A 1 119 ? 17.775 10.241 -10.053 1.00 62.88 119 ASP A N 1
ATOM 888 C CA . ASP A 1 119 ? 19.223 10.069 -10.233 1.00 62.88 119 ASP A CA 1
ATOM 889 C C . ASP A 1 119 ? 19.565 9.013 -11.306 1.00 62.88 119 ASP A C 1
ATOM 891 O O . ASP A 1 119 ? 20.586 8.320 -11.250 1.00 62.88 119 ASP A O 1
ATOM 895 N N . VAL A 1 120 ? 18.680 8.858 -12.294 1.00 66.62 120 VAL A N 1
ATOM 896 C CA . VAL A 1 120 ? 18.801 7.902 -13.399 1.00 66.62 120 VAL A CA 1
ATOM 897 C C . VAL A 1 120 ? 18.784 8.683 -14.701 1.00 66.62 120 VAL A C 1
ATOM 899 O O . VAL A 1 120 ? 17.884 9.485 -14.939 1.00 66.62 120 VAL A O 1
ATOM 902 N N . ASP A 1 121 ? 19.772 8.423 -15.557 1.00 74.88 121 ASP A N 1
ATOM 903 C CA . ASP A 1 121 ? 19.890 9.021 -16.892 1.00 74.88 121 ASP A CA 1
ATOM 904 C C . ASP A 1 121 ? 18.899 8.368 -17.877 1.00 74.88 121 ASP A C 1
ATOM 906 O O . ASP A 1 121 ? 19.280 7.694 -18.834 1.00 74.88 121 ASP A O 1
ATOM 910 N N . ASP A 1 122 ? 17.607 8.508 -17.577 1.00 74.31 122 ASP A N 1
ATOM 911 C CA . ASP A 1 122 ? 16.477 8.049 -18.381 1.00 74.31 122 ASP A CA 1
ATOM 912 C C . ASP A 1 122 ? 15.384 9.144 -18.377 1.00 74.31 122 ASP A C 1
ATOM 914 O O . ASP A 1 122 ? 14.824 9.464 -17.323 1.00 74.31 122 ASP A O 1
ATOM 918 N N . PRO A 1 123 ? 15.057 9.742 -19.540 1.00 75.50 123 PRO A N 1
ATOM 919 C CA . PRO A 1 123 ? 14.091 10.838 -19.633 1.00 75.50 123 PRO A CA 1
ATOM 920 C C . PRO A 1 123 ? 12.655 10.434 -19.265 1.00 75.50 123 PRO A C 1
ATOM 922 O O . PRO A 1 123 ? 11.843 11.307 -18.934 1.00 75.50 123 PRO A O 1
ATOM 925 N N . ASP A 1 124 ? 12.334 9.141 -19.314 1.00 78.94 124 ASP A N 1
ATOM 926 C CA . ASP A 1 124 ? 11.012 8.610 -18.998 1.00 78.94 124 ASP A CA 1
ATOM 927 C C . ASP A 1 124 ? 10.895 8.150 -17.538 1.00 78.94 124 ASP A C 1
ATOM 929 O O . ASP A 1 124 ? 9.786 7.880 -17.065 1.00 78.94 124 ASP A O 1
ATOM 933 N N . ALA A 1 125 ? 11.999 8.144 -16.780 1.00 74.12 125 ALA A N 1
ATOM 934 C CA . ALA A 1 125 ? 12.034 7.745 -15.373 1.00 74.12 125 ALA A CA 1
ATOM 935 C C . ALA A 1 125 ? 11.027 8.534 -14.513 1.00 74.12 125 ALA A C 1
ATOM 937 O O . ALA A 1 125 ? 10.326 7.952 -13.684 1.00 74.12 125 ALA A O 1
ATOM 938 N N . ARG A 1 126 ? 10.845 9.835 -14.787 1.00 70.44 126 ARG A N 1
ATOM 939 C CA . ARG A 1 126 ? 9.859 10.703 -14.108 1.00 70.44 126 ARG A CA 1
ATOM 940 C C . ARG A 1 126 ? 8.411 10.201 -14.185 1.00 70.44 126 ARG A C 1
ATOM 942 O O . ARG A 1 126 ? 7.579 10.537 -13.346 1.00 70.44 126 ARG A O 1
ATOM 949 N N . TYR A 1 127 ? 8.076 9.395 -15.194 1.00 74.06 127 TYR A N 1
ATOM 950 C CA . TYR A 1 127 ? 6.735 8.826 -15.353 1.00 74.06 127 TYR A CA 1
ATOM 951 C C . TYR A 1 127 ? 6.553 7.511 -14.582 1.00 74.06 127 TYR A C 1
ATOM 953 O O . TYR A 1 127 ? 5.430 7.025 -14.427 1.00 74.06 127 TYR A O 1
ATOM 961 N N . GLN A 1 128 ? 7.631 6.946 -14.040 1.00 74.25 128 GLN A N 1
ATOM 962 C CA . GLN A 1 128 ? 7.656 5.641 -13.390 1.00 74.25 128 GLN A CA 1
ATOM 963 C C . GLN A 1 128 ? 7.504 5.766 -11.871 1.00 74.25 128 GLN A C 1
ATOM 965 O O . GLN A 1 128 ? 8.368 5.369 -11.094 1.00 74.25 128 GLN A O 1
ATOM 970 N N . LYS A 1 129 ? 6.347 6.275 -11.424 1.00 70.62 129 LYS A N 1
ATOM 971 C CA . LYS A 1 129 ? 6.053 6.573 -10.002 1.00 70.62 129 LYS A CA 1
ATOM 972 C C . LYS A 1 129 ? 6.323 5.415 -9.028 1.00 70.62 129 LYS A C 1
ATOM 974 O O . LYS A 1 129 ? 6.635 5.639 -7.861 1.00 70.62 129 LYS A O 1
ATOM 979 N N . HIS A 1 130 ? 6.225 4.175 -9.505 1.00 73.19 130 HIS A N 1
ATOM 980 C CA . HIS A 1 130 ? 6.497 2.976 -8.716 1.00 73.19 130 HIS A CA 1
ATOM 981 C C . HIS A 1 130 ? 7.973 2.845 -8.294 1.00 73.19 130 HIS A C 1
ATOM 983 O O . HIS A 1 130 ? 8.245 2.291 -7.232 1.00 73.19 130 HIS A O 1
ATOM 989 N N . TRP A 1 131 ? 8.926 3.387 -9.060 1.00 72.56 131 TRP A N 1
ATOM 990 C CA . TRP A 1 131 ? 10.344 3.404 -8.680 1.00 72.56 131 TRP A CA 1
ATOM 991 C C . TRP A 1 131 ? 10.601 4.280 -7.460 1.00 72.56 131 TRP A C 1
ATOM 993 O O . TRP A 1 131 ? 11.369 3.882 -6.588 1.00 72.56 131 TRP A O 1
ATOM 1003 N N . LYS A 1 132 ? 9.906 5.420 -7.344 1.00 66.25 132 LYS A N 1
ATOM 1004 C CA . LYS A 1 132 ? 9.994 6.263 -6.148 1.00 66.25 132 LYS A CA 1
ATOM 1005 C C . LYS A 1 132 ? 9.337 5.611 -4.934 1.00 66.25 132 LYS A C 1
ATOM 1007 O O . LYS A 1 132 ? 9.886 5.693 -3.844 1.00 66.25 132 LYS A O 1
ATOM 1012 N N . TRP A 1 133 ? 8.201 4.931 -5.115 1.00 67.75 133 TRP A N 1
ATOM 1013 C CA . TRP A 1 133 ? 7.529 4.221 -4.018 1.00 67.75 133 TRP A CA 1
ATOM 1014 C C . TRP A 1 133 ? 8.429 3.157 -3.371 1.00 67.75 133 TRP A C 1
ATOM 1016 O O . TRP A 1 133 ? 8.428 2.997 -2.155 1.00 67.75 133 TRP A O 1
ATOM 1026 N N . MET A 1 134 ? 9.229 2.462 -4.179 1.00 70.75 134 MET A N 1
ATOM 1027 C CA . MET A 1 134 ? 10.184 1.455 -3.704 1.00 70.75 134 MET A CA 1
ATOM 1028 C C . MET A 1 134 ? 11.562 2.036 -3.338 1.00 70.75 134 MET A C 1
ATOM 1030 O O . MET A 1 134 ? 12.477 1.270 -3.050 1.00 70.75 134 MET A O 1
ATOM 1034 N N . ASP A 1 135 ? 11.717 3.361 -3.395 1.00 73.75 135 ASP A N 1
ATOM 1035 C CA . ASP A 1 135 ? 12.971 4.093 -3.185 1.00 73.75 135 ASP A CA 1
ATOM 1036 C C . ASP A 1 135 ? 14.158 3.560 -4.011 1.00 73.75 135 ASP A C 1
ATOM 1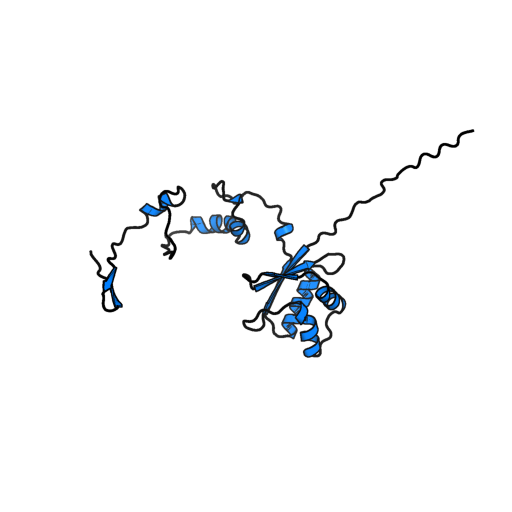038 O O . ASP A 1 135 ? 15.299 3.442 -3.560 1.00 73.75 135 ASP A O 1
ATOM 1042 N N . MET A 1 136 ? 13.877 3.199 -5.269 1.00 75.31 136 MET A N 1
ATOM 1043 C CA . MET A 1 136 ? 14.833 2.498 -6.130 1.00 75.31 136 MET A CA 1
ATOM 1044 C C . MET A 1 136 ? 16.091 3.313 -6.442 1.00 75.31 136 MET A C 1
ATOM 1046 O O . MET A 1 136 ? 17.133 2.706 -6.675 1.00 75.31 136 MET A O 1
ATOM 1050 N N . GLY A 1 137 ? 16.017 4.649 -6.423 1.00 71.50 137 GLY A N 1
ATOM 1051 C CA . GLY A 1 137 ? 17.179 5.521 -6.631 1.00 71.50 137 GLY A CA 1
ATOM 1052 C C . GLY A 1 137 ? 18.273 5.274 -5.587 1.00 71.50 137 GLY A C 1
ATOM 1053 O O . GLY A 1 137 ? 19.413 4.967 -5.942 1.00 71.50 137 GLY A O 1
ATOM 1054 N N . GLU A 1 138 ? 17.913 5.284 -4.299 1.00 71.31 138 GLU A N 1
ATOM 1055 C CA . GLU A 1 138 ? 18.854 4.999 -3.208 1.00 71.31 138 GLU A CA 1
ATOM 1056 C C . GLU A 1 138 ? 19.307 3.532 -3.232 1.00 71.31 138 GLU A C 1
ATOM 1058 O O . GLU A 1 138 ? 20.501 3.231 -3.125 1.00 71.31 138 GLU A O 1
ATOM 1063 N N . VAL A 1 139 ? 18.369 2.603 -3.460 1.00 75.38 139 VAL A N 1
ATOM 1064 C CA . VAL A 1 139 ? 18.681 1.170 -3.564 1.00 75.38 139 VAL A CA 1
ATOM 1065 C C . VAL A 1 139 ? 19.703 0.909 -4.665 1.00 75.38 139 VAL A C 1
ATOM 1067 O O . VAL A 1 139 ? 20.633 0.133 -4.454 1.00 75.38 139 VAL A O 1
ATOM 1070 N N . TRP A 1 140 ? 19.578 1.540 -5.832 1.00 72.81 140 TRP A N 1
ATOM 1071 C CA . TRP A 1 140 ? 20.535 1.377 -6.921 1.00 72.81 140 TRP A CA 1
ATOM 1072 C C . TRP A 1 140 ? 21.898 1.965 -6.581 1.00 72.81 140 TRP A C 1
ATOM 1074 O O . TRP A 1 140 ? 22.896 1.274 -6.780 1.00 72.81 140 TRP A O 1
ATOM 1084 N N . GLN A 1 141 ? 21.972 3.168 -6.014 1.00 72.25 141 GLN A N 1
ATOM 1085 C CA . GLN A 1 141 ? 23.255 3.756 -5.615 1.00 72.25 141 GLN A CA 1
ATOM 1086 C C . GLN A 1 141 ? 24.006 2.872 -4.606 1.00 72.25 141 GLN A C 1
ATOM 1088 O O . GLN A 1 141 ? 25.217 2.678 -4.728 1.00 72.25 141 GLN A O 1
ATOM 1093 N N . LEU A 1 142 ? 23.284 2.271 -3.656 1.00 73.75 142 LEU A N 1
ATOM 1094 C CA . LEU A 1 142 ? 23.860 1.373 -2.656 1.00 73.75 142 LEU A CA 1
ATOM 1095 C C . LEU A 1 142 ? 24.162 -0.026 -3.211 1.00 73.75 142 LEU A C 1
ATOM 1097 O O . LEU A 1 142 ? 25.169 -0.630 -2.844 1.00 73.75 142 LEU A O 1
ATOM 1101 N N . ALA A 1 143 ? 23.312 -0.569 -4.084 1.00 73.38 143 ALA A N 1
ATOM 1102 C CA . ALA A 1 143 ? 23.421 -1.950 -4.547 1.00 73.38 143 ALA A CA 1
ATOM 1103 C C . ALA A 1 143 ? 24.315 -2.115 -5.780 1.00 73.38 143 ALA A C 1
ATOM 1105 O O . ALA A 1 143 ? 25.027 -3.118 -5.863 1.00 73.38 143 ALA A O 1
ATOM 1106 N N . LEU A 1 144 ? 24.302 -1.171 -6.733 1.00 70.88 144 LEU A N 1
ATOM 1107 C CA . LEU A 1 144 ? 25.032 -1.269 -8.006 1.00 70.88 144 LEU A CA 1
ATOM 1108 C C . LEU A 1 144 ? 26.529 -1.580 -7.827 1.00 70.88 144 LEU A C 1
ATOM 1110 O O . LEU A 1 144 ? 27.008 -2.484 -8.517 1.00 70.88 144 LEU A O 1
ATOM 1114 N N . PRO A 1 145 ? 27.267 -0.961 -6.878 1.00 78.19 145 PRO A N 1
ATOM 1115 C CA . PRO A 1 145 ? 28.675 -1.295 -6.634 1.00 78.19 145 PRO A CA 1
ATOM 1116 C C . PRO A 1 145 ? 28.915 -2.747 -6.191 1.00 78.19 145 PRO A C 1
ATOM 1118 O O . PRO A 1 145 ? 30.035 -3.250 -6.275 1.00 78.19 145 PRO A O 1
ATOM 1121 N N . HIS A 1 146 ? 27.877 -3.432 -5.710 1.00 78.62 146 HIS A N 1
ATOM 1122 C CA . HIS A 1 146 ? 27.937 -4.796 -5.186 1.00 78.62 146 HIS A CA 1
ATOM 1123 C C . HIS A 1 146 ? 27.310 -5.841 -6.125 1.00 78.62 146 HIS A C 1
ATOM 1125 O O . HIS A 1 146 ? 27.377 -7.044 -5.842 1.00 78.62 146 HIS A O 1
ATOM 1131 N N . VAL A 1 147 ? 26.733 -5.430 -7.261 1.00 77.38 147 VAL A N 1
ATOM 1132 C CA . VAL A 1 147 ? 26.195 -6.356 -8.266 1.00 77.38 147 VAL A CA 1
ATOM 1133 C C . VAL A 1 147 ? 27.349 -7.046 -8.993 1.00 77.38 147 VAL A C 1
ATOM 1135 O O . VAL A 1 147 ? 27.973 -6.508 -9.899 1.00 77.38 147 VAL A O 1
ATOM 1138 N N . THR A 1 148 ? 27.624 -8.289 -8.604 1.00 77.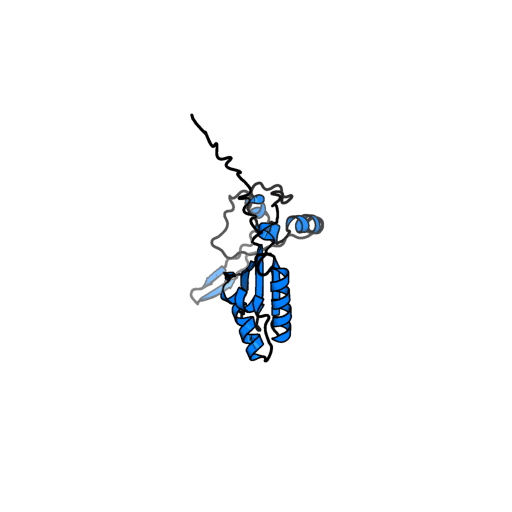00 148 THR A N 1
ATOM 1139 C CA . THR A 1 148 ? 28.717 -9.107 -9.165 1.00 77.00 148 THR A CA 1
ATOM 1140 C C . THR A 1 148 ? 28.248 -10.143 -10.185 1.00 77.00 148 THR A C 1
ATOM 1142 O O . THR A 1 148 ? 29.065 -10.836 -10.791 1.00 77.00 148 THR A O 1
ATOM 1145 N N . ARG A 1 149 ? 26.931 -10.288 -10.372 1.00 76.62 149 ARG A N 1
ATOM 1146 C CA . ARG A 1 149 ? 26.337 -11.312 -11.237 1.00 76.62 149 ARG A CA 1
ATOM 1147 C C . ARG A 1 149 ? 25.134 -10.781 -12.003 1.00 76.62 149 ARG A C 1
ATOM 1149 O O . ARG A 1 149 ? 24.261 -10.136 -11.433 1.00 76.62 149 ARG A O 1
ATOM 1156 N N . GLU A 1 150 ? 25.048 -11.162 -13.269 1.00 77.44 150 GLU A N 1
ATOM 1157 C CA . GLU A 1 150 ? 23.833 -11.004 -14.063 1.00 77.44 150 GLU A CA 1
ATOM 1158 C C . GLU A 1 150 ? 22.826 -12.105 -13.701 1.00 77.44 150 GLU A C 1
ATOM 1160 O O . GLU A 1 150 ? 23.163 -13.295 -13.666 1.00 77.44 150 GLU A O 1
ATOM 1165 N N . VAL A 1 151 ? 21.571 -11.723 -13.462 1.00 80.12 151 VAL A N 1
ATOM 1166 C CA . VAL A 1 151 ? 20.465 -12.663 -13.235 1.00 80.12 151 VAL A CA 1
ATOM 1167 C C . VAL A 1 151 ? 19.690 -12.841 -14.538 1.00 80.12 151 VAL A C 1
ATOM 1169 O O . VAL A 1 151 ? 19.287 -11.872 -15.172 1.00 80.12 151 VAL A O 1
ATOM 1172 N N . LYS A 1 152 ? 19.467 -14.094 -14.947 1.00 82.00 152 LYS A N 1
ATOM 1173 C CA . LYS A 1 152 ? 18.656 -14.420 -16.129 1.00 82.00 152 LYS A CA 1
ATOM 1174 C C . LYS A 1 152 ? 17.2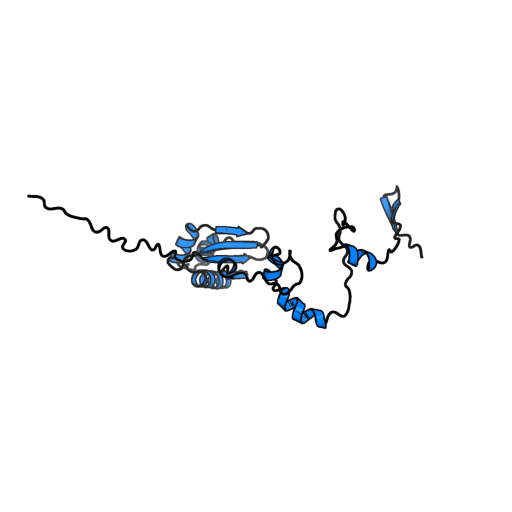29 -14.727 -15.701 1.00 82.00 152 LYS A C 1
ATOM 1176 O O . LYS A 1 152 ? 17.005 -15.734 -15.033 1.00 82.00 152 LYS A O 1
ATOM 1181 N N . LEU A 1 153 ? 16.291 -13.886 -16.120 1.00 80.62 153 LEU A N 1
ATOM 1182 C CA . LEU A 1 153 ? 14.861 -14.044 -15.871 1.00 80.62 153 LEU A CA 1
ATOM 1183 C C . LEU A 1 153 ? 14.164 -14.649 -17.100 1.00 80.62 153 LEU A C 1
ATOM 1185 O O . LEU A 1 153 ? 14.500 -14.315 -18.235 1.00 80.62 153 LEU A O 1
ATOM 1189 N N . ALA A 1 154 ? 13.204 -15.549 -16.875 1.00 83.31 154 ALA A N 1
ATOM 1190 C CA . ALA A 1 154 ? 12.307 -16.047 -17.914 1.00 83.31 154 ALA A CA 1
ATOM 1191 C C . ALA A 1 154 ? 10.936 -15.385 -17.746 1.00 83.31 154 ALA A C 1
ATOM 1193 O O . ALA A 1 154 ? 10.358 -15.453 -16.665 1.00 83.31 154 ALA A O 1
ATOM 1194 N N . VAL A 1 155 ? 10.431 -14.775 -18.817 1.00 83.00 155 VAL A N 1
ATOM 1195 C CA . VAL A 1 155 ? 9.125 -14.107 -18.855 1.00 83.00 155 VAL A CA 1
ATOM 1196 C C . VAL A 1 155 ? 8.223 -14.883 -19.815 1.00 83.00 155 VAL A C 1
ATOM 1198 O O . VAL A 1 155 ? 8.630 -15.179 -20.939 1.00 83.00 155 VAL A O 1
ATOM 1201 N N . LEU A 1 156 ? 7.033 -15.269 -19.351 1.00 86.00 156 LEU A N 1
ATOM 1202 C CA . LEU A 1 156 ? 6.015 -15.954 -20.151 1.00 86.00 156 LEU A CA 1
ATOM 1203 C C . LEU A 1 156 ? 4.945 -14.933 -20.543 1.00 86.00 156 LEU A C 1
ATOM 1205 O O . LEU A 1 156 ? 4.059 -14.640 -19.749 1.00 86.00 156 LEU A O 1
ATOM 1209 N N . ASP A 1 157 ? 5.061 -14.390 -21.750 1.00 89.62 157 ASP A N 1
ATOM 1210 C CA . ASP A 1 157 ? 4.186 -13.341 -22.283 1.00 89.62 157 ASP A CA 1
ATOM 1211 C C . ASP A 1 157 ? 4.053 -13.509 -23.814 1.00 89.62 157 ASP A C 1
ATOM 1213 O O . ASP A 1 157 ? 4.589 -14.449 -24.407 1.00 89.62 157 ASP A O 1
ATOM 1217 N N . SER A 1 158 ? 3.359 -12.580 -24.461 1.00 89.88 158 SER A N 1
ATOM 1218 C CA . SER A 1 158 ? 3.181 -12.401 -25.904 1.00 89.88 158 SER A CA 1
ATOM 1219 C C . SER A 1 158 ? 4.481 -12.214 -26.698 1.00 89.88 158 SER A C 1
ATOM 1221 O O . SER A 1 158 ? 4.480 -12.332 -27.924 1.00 89.88 158 SER A O 1
ATOM 1223 N N . GLY A 1 159 ? 5.601 -11.976 -26.018 1.00 87.62 159 GLY A N 1
ATOM 1224 C CA . GLY A 1 159 ? 6.924 -11.835 -26.611 1.00 87.62 159 GLY A CA 1
ATOM 1225 C C . GLY A 1 159 ? 7.635 -10.589 -26.104 1.00 87.62 159 GLY A C 1
ATOM 1226 O O . GLY A 1 159 ? 7.273 -10.024 -25.081 1.00 87.62 159 GLY A O 1
ATOM 1227 N N . ILE A 1 160 ? 8.684 -10.183 -26.813 1.00 87.44 160 ILE A N 1
ATOM 1228 C CA . ILE A 1 160 ? 9.447 -8.964 -26.532 1.00 87.44 160 ILE A CA 1
ATOM 1229 C C . ILE A 1 160 ? 9.907 -8.365 -27.858 1.00 87.44 160 ILE A C 1
ATOM 1231 O O . ILE A 1 160 ? 10.386 -9.093 -28.740 1.00 87.44 160 ILE A O 1
ATOM 1235 N N . ASP A 1 161 ? 9.756 -7.050 -28.003 1.00 90.81 161 ASP A N 1
ATOM 1236 C CA . ASP A 1 161 ? 10.291 -6.337 -29.154 1.00 90.81 161 ASP A CA 1
ATOM 1237 C C . ASP A 1 161 ? 11.793 -6.106 -28.971 1.00 90.81 161 ASP A C 1
ATOM 1239 O O . ASP A 1 161 ? 12.251 -5.242 -28.233 1.00 90.81 161 ASP A O 1
ATOM 1243 N N . TRP A 1 162 ? 12.589 -6.912 -29.668 1.00 90.69 162 TRP A N 1
ATOM 1244 C CA . TRP A 1 162 ? 14.043 -6.795 -29.646 1.00 90.69 162 TRP A CA 1
ATOM 1245 C C . TRP A 1 162 ? 14.598 -5.644 -30.501 1.00 90.69 162 TRP A C 1
ATOM 1247 O O . TRP A 1 162 ? 15.824 -5.531 -30.600 1.00 90.69 162 TRP A O 1
ATOM 1257 N N . ALA A 1 163 ? 13.748 -4.890 -31.202 1.00 90.38 163 ALA A N 1
ATOM 1258 C CA . ALA A 1 163 ? 14.134 -3.678 -31.920 1.00 90.38 163 ALA A CA 1
ATOM 1259 C C . ALA A 1 163 ? 14.053 -2.421 -31.039 1.00 90.38 163 ALA A C 1
ATOM 1261 O O . ALA A 1 163 ? 14.683 -1.418 -31.380 1.00 90.38 163 ALA A O 1
ATOM 1262 N N . ASP A 1 164 ? 13.332 -2.493 -29.917 1.00 89.31 164 ASP A N 1
ATOM 1263 C CA . ASP A 1 164 ? 13.278 -1.446 -28.900 1.00 89.31 164 ASP A CA 1
ATOM 1264 C C . ASP A 1 164 ? 14.689 -1.124 -28.374 1.00 89.31 164 ASP A C 1
ATOM 1266 O O . ASP A 1 164 ? 15.503 -2.027 -28.145 1.00 89.31 164 ASP A O 1
ATOM 1270 N N . ARG A 1 165 ? 14.998 0.168 -28.214 1.00 87.38 165 ARG A N 1
ATOM 1271 C CA . ARG A 1 165 ? 16.333 0.635 -27.818 1.00 87.38 165 ARG A CA 1
ATOM 1272 C C . ARG A 1 165 ? 16.702 0.227 -26.396 1.00 87.38 165 ARG A C 1
ATOM 1274 O O . ARG A 1 165 ? 17.882 -0.046 -26.172 1.00 87.38 165 ARG A O 1
ATOM 1281 N N . ASP A 1 166 ? 15.730 0.098 -25.503 1.00 85.31 166 ASP A N 1
ATOM 1282 C CA . ASP A 1 166 ? 15.971 -0.222 -24.095 1.00 85.31 166 ASP A CA 1
ATOM 1283 C C . ASP A 1 166 ? 16.227 -1.725 -23.912 1.00 85.31 166 ASP A C 1
ATOM 1285 O O . ASP A 1 166 ? 17.035 -2.148 -23.081 1.00 85.31 166 ASP A O 1
ATOM 1289 N N . PHE A 1 167 ? 15.632 -2.563 -24.771 1.00 88.00 167 PHE A N 1
ATOM 1290 C CA . PHE A 1 167 ? 15.796 -4.021 -24.727 1.00 88.00 167 PHE A CA 1
ATOM 1291 C C . PHE A 1 167 ? 16.862 -4.571 -25.686 1.00 88.00 167 PHE A C 1
ATOM 1293 O O . PHE A 1 167 ? 17.421 -5.651 -25.445 1.00 88.00 167 PHE A O 1
ATOM 1300 N N . ALA A 1 168 ? 17.181 -3.866 -26.775 1.00 87.19 168 ALA A N 1
ATOM 1301 C CA . ALA A 1 168 ? 18.138 -4.320 -27.786 1.00 87.19 168 ALA A CA 1
ATOM 1302 C C . ALA A 1 168 ? 19.523 -4.716 -27.222 1.00 87.19 168 ALA A C 1
ATOM 1304 O O . ALA A 1 168 ? 20.059 -5.745 -27.667 1.00 87.19 168 ALA A O 1
ATOM 1305 N N . PRO A 1 169 ? 20.114 -3.999 -26.239 1.00 86.06 169 PRO A N 1
ATOM 1306 C CA . PRO A 1 169 ? 21.388 -4.391 -25.633 1.00 86.06 169 PRO A CA 1
ATOM 1307 C C . PRO A 1 169 ? 21.338 -5.771 -24.956 1.00 86.06 169 PRO A C 1
ATOM 1309 O O . PRO A 1 169 ? 22.287 -6.555 -25.066 1.00 86.06 169 PRO A O 1
ATOM 1312 N N . LEU A 1 170 ? 20.206 -6.119 -24.332 1.00 83.38 170 LEU A N 1
ATOM 1313 C CA . LEU A 1 170 ? 20.022 -7.368 -23.582 1.00 83.38 170 LEU A CA 1
ATOM 1314 C C . LEU A 1 170 ? 19.925 -8.598 -24.490 1.00 83.38 170 LEU A C 1
ATOM 1316 O O . LEU A 1 170 ? 20.282 -9.709 -24.098 1.00 83.38 170 LEU A O 1
ATOM 1320 N N . LYS A 1 171 ? 19.523 -8.426 -25.753 1.00 82.38 171 LYS A N 1
ATOM 1321 C CA . LYS A 1 171 ? 19.410 -9.536 -26.712 1.00 82.38 171 LYS A CA 1
ATOM 1322 C C . LYS A 1 171 ? 20.710 -10.337 -26.850 1.00 82.38 171 LYS A C 1
ATOM 1324 O O . LYS A 1 171 ? 20.679 -11.547 -27.073 1.00 82.38 171 LYS A O 1
ATOM 1329 N N . ARG A 1 172 ? 21.864 -9.668 -26.739 1.00 75.31 172 ARG A N 1
ATOM 1330 C CA . ARG A 1 172 ? 23.190 -10.286 -26.913 1.00 75.31 172 ARG A CA 1
ATOM 1331 C C . ARG A 1 172 ? 23.635 -11.104 -25.696 1.00 75.31 172 ARG A C 1
ATOM 1333 O O . ARG A 1 172 ? 24.419 -12.037 -25.865 1.00 75.31 172 ARG A O 1
ATOM 1340 N N . THR A 1 173 ? 23.125 -10.807 -24.499 1.00 75.19 173 THR A N 1
ATOM 1341 C CA . THR A 1 173 ? 23.461 -11.537 -23.258 1.00 75.19 173 THR A CA 1
ATOM 1342 C C . THR A 1 173 ? 22.704 -12.870 -23.162 1.00 75.19 173 THR A C 1
ATOM 1344 O O . THR A 1 173 ? 23.162 -13.848 -22.548 1.00 75.19 173 THR A O 1
ATOM 1347 N N . LEU A 1 174 ? 21.581 -12.974 -23.879 1.00 72.31 174 LEU A N 1
ATOM 1348 C CA . LEU A 1 174 ? 20.810 -14.197 -24.054 1.00 72.31 174 LEU A CA 1
ATOM 1349 C C . LEU A 1 174 ? 21.487 -15.130 -25.068 1.00 72.31 174 LEU A C 1
ATOM 1351 O O . LEU A 1 174 ? 21.115 -15.216 -26.239 1.00 72.31 174 LEU A O 1
ATOM 1355 N N . ARG A 1 175 ? 22.486 -15.900 -24.614 1.00 62.22 175 ARG A N 1
ATOM 1356 C CA . ARG A 1 175 ? 23.006 -17.029 -25.405 1.00 62.22 175 ARG A CA 1
ATOM 1357 C C . ARG A 1 175 ? 21.843 -17.951 -25.783 1.00 62.22 175 ARG A C 1
ATOM 1359 O O . ARG A 1 175 ? 21.269 -18.610 -24.915 1.00 62.22 175 ARG A O 1
ATOM 1366 N N . ARG A 1 176 ? 21.531 -18.032 -27.082 1.00 57.19 176 ARG A N 1
ATOM 1367 C CA . ARG A 1 176 ? 20.551 -18.974 -27.639 1.00 57.19 176 ARG A CA 1
ATOM 1368 C C . ARG A 1 176 ? 20.928 -20.396 -27.220 1.00 57.19 176 ARG A C 1
ATOM 1370 O O . ARG A 1 176 ? 21.825 -21.002 -27.797 1.00 57.19 176 ARG A O 1
ATOM 1377 N N . ARG A 1 177 ? 20.214 -20.964 -26.248 1.00 54.19 177 ARG A N 1
ATOM 1378 C CA . ARG A 1 177 ? 20.128 -22.419 -26.117 1.00 54.19 177 ARG A CA 1
ATOM 1379 C C . ARG A 1 177 ? 19.045 -22.880 -27.081 1.00 54.19 177 ARG A C 1
ATOM 1381 O O . ARG A 1 177 ? 17.873 -22.592 -26.866 1.00 54.19 177 ARG A O 1
ATOM 1388 N N . ARG A 1 178 ? 19.434 -23.574 -28.155 1.00 42.91 178 ARG A N 1
ATOM 1389 C CA . ARG A 1 178 ? 18.470 -24.291 -28.996 1.00 42.91 178 ARG A CA 1
ATOM 1390 C C . ARG A 1 178 ? 17.912 -25.448 -28.175 1.00 42.91 178 ARG A C 1
ATOM 1392 O O . ARG A 1 178 ? 18.549 -26.486 -28.040 1.00 42.91 178 ARG A O 1
ATOM 1399 N N . VAL A 1 179 ? 16.735 -25.248 -27.603 1.00 49.00 179 VAL A N 1
ATOM 1400 C CA . VAL A 1 179 ? 15.919 -26.341 -27.085 1.00 49.00 179 VAL A CA 1
ATOM 1401 C C . VAL A 1 179 ? 14.878 -26.619 -28.155 1.00 49.00 179 VAL A C 1
ATOM 1403 O O . VAL A 1 179 ? 14.008 -25.789 -28.393 1.00 49.00 179 VAL A O 1
ATOM 1406 N N . VAL A 1 180 ? 15.008 -27.757 -28.835 1.00 49.75 180 VAL A N 1
ATOM 1407 C CA . VAL A 1 180 ? 13.936 -28.270 -29.690 1.00 49.75 180 VAL A CA 1
ATOM 1408 C C . VAL A 1 180 ? 12.997 -29.023 -28.758 1.00 49.75 180 VAL A C 1
ATOM 1410 O O . VAL A 1 180 ? 13.323 -30.112 -28.282 1.00 49.75 180 VAL A O 1
ATOM 1413 N N . ALA A 1 181 ? 11.885 -28.383 -28.415 1.00 48.72 181 ALA A N 1
ATOM 1414 C CA . ALA A 1 181 ? 10.760 -29.048 -27.781 1.00 48.72 181 ALA A CA 1
ATOM 1415 C C . ALA A 1 181 ? 9.825 -29.498 -28.902 1.00 48.72 181 ALA A C 1
ATOM 1417 O O . ALA A 1 181 ? 9.383 -28.671 -29.698 1.00 48.72 181 ALA A O 1
ATOM 1418 N N . THR A 1 182 ? 9.583 -30.803 -28.985 1.00 51.12 182 THR A N 1
ATOM 1419 C CA . THR A 1 182 ? 8.634 -31.365 -29.949 1.00 51.12 182 THR A CA 1
ATOM 1420 C C . THR A 1 182 ? 7.454 -31.875 -29.147 1.00 51.12 182 THR A C 1
ATOM 1422 O O . THR A 1 182 ? 7.637 -32.691 -28.241 1.00 51.12 182 THR A O 1
ATOM 1425 N N . TRP A 1 183 ? 6.270 -31.356 -29.454 1.00 42.53 183 TRP A N 1
ATOM 1426 C CA . TRP A 1 183 ? 5.024 -31.952 -28.998 1.00 42.53 183 TRP A CA 1
ATOM 1427 C C . TRP A 1 183 ? 4.812 -33.232 -29.794 1.00 42.53 183 TRP A C 1
ATOM 1429 O O . TRP A 1 183 ? 4.786 -33.189 -31.024 1.00 42.53 183 TRP A O 1
ATOM 1439 N N . MET A 1 184 ? 4.750 -34.362 -29.097 1.00 60.53 184 MET A N 1
ATOM 1440 C CA . MET A 1 184 ? 4.409 -35.633 -29.720 1.00 60.53 184 MET A CA 1
ATOM 1441 C C . MET A 1 184 ? 2.883 -35.746 -29.820 1.00 60.53 184 MET A C 1
ATOM 1443 O O . MET A 1 184 ? 2.160 -35.227 -28.969 1.00 60.53 184 MET A O 1
ATOM 1447 N N . GLU A 1 185 ? 2.389 -36.410 -30.867 1.00 61.22 185 GLU A N 1
ATOM 1448 C CA . GLU A 1 185 ? 0.946 -36.592 -31.115 1.00 61.22 185 GLU A CA 1
ATOM 1449 C C . GLU A 1 185 ? 0.233 -37.363 -29.988 1.00 61.22 185 GLU A C 1
ATOM 1451 O O . GLU A 1 185 ? -0.985 -37.287 -29.859 1.00 61.22 185 GLU A O 1
ATOM 1456 N N . ASP A 1 186 ? 0.988 -38.055 -29.132 1.00 66.75 186 ASP A N 1
ATOM 1457 C CA . ASP A 1 186 ? 0.500 -38.773 -27.951 1.00 66.75 186 ASP A CA 1
ATOM 1458 C C . ASP A 1 186 ? 0.337 -37.886 -26.697 1.00 66.75 186 ASP A C 1
ATOM 1460 O O . ASP A 1 186 ? 0.020 -38.384 -25.616 1.00 66.75 186 ASP A O 1
ATOM 1464 N N . GLY A 1 187 ? 0.554 -36.572 -26.822 1.00 51.56 187 GLY A N 1
ATOM 1465 C CA . GLY A 1 187 ? 0.439 -35.616 -25.721 1.00 51.56 187 GLY A CA 1
ATOM 1466 C C . GLY A 1 187 ? 1.647 -35.590 -24.781 1.00 51.56 187 GLY A C 1
ATOM 1467 O O . GLY A 1 187 ? 1.606 -34.903 -23.758 1.00 51.56 187 GLY A O 1
ATOM 1468 N N . THR A 1 188 ? 2.733 -36.299 -25.105 1.00 48.47 188 THR A N 1
ATOM 1469 C CA . THR A 1 188 ? 3.955 -36.290 -24.297 1.00 48.47 188 THR A CA 1
ATOM 1470 C C . THR A 1 188 ? 4.949 -35.214 -24.738 1.00 48.47 188 THR A C 1
ATOM 1472 O O . THR A 1 188 ? 5.041 -34.812 -25.903 1.00 48.47 188 THR A O 1
ATOM 1475 N N . PHE A 1 189 ? 5.718 -34.720 -23.763 1.00 45.59 189 PHE A N 1
ATOM 1476 C CA . PHE A 1 189 ? 6.722 -33.683 -23.967 1.00 45.59 189 PHE A CA 1
ATOM 1477 C C . PHE A 1 189 ? 8.121 -34.299 -24.041 1.00 45.59 189 PHE A C 1
ATOM 1479 O O . PHE A 1 189 ? 8.645 -34.790 -23.040 1.00 45.59 189 PHE A O 1
ATOM 1486 N N . SER A 1 190 ? 8.764 -34.223 -25.209 1.00 48.75 190 SER A N 1
ATOM 1487 C CA . SER A 1 190 ? 10.165 -34.625 -25.364 1.00 48.75 190 SER A CA 1
ATOM 1488 C C . SER A 1 190 ? 11.083 -33.417 -25.505 1.00 48.75 190 SER A C 1
ATOM 1490 O O . SER A 1 190 ? 10.914 -32.555 -26.374 1.00 48.75 190 SER A O 1
ATOM 1492 N N . ARG A 1 191 ? 12.106 -33.375 -24.644 1.00 47.62 191 ARG A N 1
ATOM 1493 C CA . ARG A 1 191 ? 13.137 -32.336 -24.633 1.00 47.62 191 ARG A CA 1
ATOM 1494 C C . ARG A 1 191 ? 14.442 -32.922 -25.155 1.00 47.62 191 ARG A C 1
ATOM 1496 O O . ARG A 1 191 ? 15.187 -33.544 -24.405 1.00 47.62 191 ARG A O 1
ATOM 1503 N N . THR A 1 192 ? 14.752 -32.692 -26.429 1.00 52.00 192 THR A N 1
ATOM 1504 C CA . THR A 1 192 ? 16.031 -33.153 -26.988 1.00 52.00 192 THR A CA 1
ATOM 1505 C C . THR A 1 192 ? 17.062 -32.032 -26.915 1.00 52.00 192 THR A C 1
ATOM 1507 O O . THR A 1 192 ? 16.882 -30.946 -27.471 1.00 52.00 192 THR A O 1
ATOM 1510 N N . ARG A 1 193 ? 18.165 -32.286 -26.205 1.00 44.47 193 ARG A N 1
ATOM 1511 C C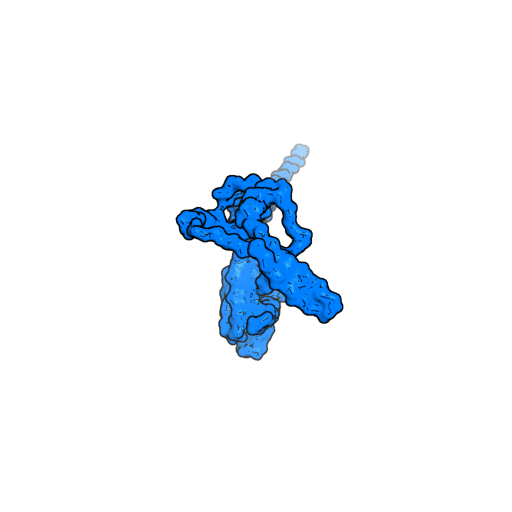A . ARG A 1 193 ? 19.304 -31.369 -26.111 1.00 44.47 193 ARG A CA 1
ATOM 1512 C C . ARG A 1 193 ? 20.186 -31.585 -27.345 1.00 44.47 193 ARG A C 1
ATOM 1514 O O . ARG A 1 193 ? 20.879 -32.592 -27.412 1.00 44.47 193 ARG A O 1
ATOM 1521 N N . ARG A 1 194 ? 20.170 -30.673 -28.324 1.00 47.19 194 ARG A N 1
ATOM 1522 C CA . ARG A 1 194 ? 21.258 -30.630 -29.318 1.00 47.19 194 ARG A CA 1
ATOM 1523 C C . ARG A 1 194 ? 22.439 -29.894 -28.692 1.00 47.19 194 ARG A C 1
ATOM 1525 O O . ARG A 1 194 ? 22.257 -28.778 -28.204 1.00 47.19 194 ARG A O 1
ATOM 1532 N N . ILE A 1 195 ? 23.585 -30.573 -28.649 1.00 41.09 195 ILE A N 1
ATOM 1533 C CA . ILE A 1 195 ? 24.894 -29.982 -28.341 1.00 41.09 195 ILE A CA 1
ATOM 1534 C C . ILE A 1 195 ? 25.277 -29.064 -29.502 1.00 41.09 195 ILE A C 1
ATOM 1536 O O . ILE A 1 195 ? 25.018 -29.468 -30.660 1.00 41.09 195 ILE A O 1
#

pLDDT: mean 73.22, std 20.44, range [29.58, 97.25]